Protein AF-A0A937ZXX3-F1 (afdb_monomer)

Mean predicted aligned error: 6.39 Å

Solvent-accessible surface area (backbone atoms only — not comparable to full-atom values): 14720 Å² total; per-residue (Å²): 108,73,68,56,52,50,49,53,51,50,34,52,50,49,31,52,51,33,47,72,74,65,43,59,65,28,59,23,31,29,52,28,8,47,51,32,28,61,74,75,42,60,64,73,61,42,53,51,46,57,63,50,46,50,49,55,70,67,72,40,76,82,57,56,31,44,50,28,30,31,35,18,19,32,24,32,46,36,44,44,50,47,58,33,32,28,53,24,21,32,57,70,30,51,84,46,60,38,9,62,51,36,6,41,29,45,16,22,46,61,42,6,33,46,27,13,31,30,67,59,36,25,58,54,45,40,70,62,44,44,59,54,38,51,75,62,56,34,34,68,68,55,49,52,48,34,35,56,57,20,8,53,34,3,44,41,21,42,53,24,46,57,49,48,52,50,18,67,76,65,75,43,63,51,68,59,49,43,63,63,24,42,60,57,29,54,50,51,52,51,51,50,39,51,48,44,35,53,50,26,69,77,39,56,84,46,30,57,79,83,80,82,71,79,78,72,47,72,68,55,38,52,50,29,51,57,65,29,44,67,58,53,49,46,34,48,53,29,53,46,30,42,74,71,66,75,34,54,66,49,55,24,20,48,52,35,25,51,52,20,47,49,49,14,71,74,36,86,92,22,58,76,34,50,64,55,21,53,51,50,24,52,51,52,41,52,54,50,51,43,30,53,43,8,48,49,38,29,52,60,28,77,106

Sequence (303 aa):
MIAELGLGLAVIGLLLFLLILRIPIAFALAGAGLFALATARPWPAVEFLLSTFAYGASANFAYVVLPLFLFMGHMAFAAGLSESAFAAGQKWFGRFPGGLAAATVFGCAAFATICGSSVATASTMSRVAMPEMRKQGYMPRLAAGCVAAGGTLGVLIPPSGVLVIYSIMTDVSLVKLFVAAFVPGIMTAIIYIIGIYIWVKMKPELAPQLKGAAVPTMREKMQALGQTWELLLLFAAVMGTIYLGVATPTEAAALGAFFAMLSVLRRPGRKENIGVGLRETGTATCSIFALVIGAGLFSLGLT

Structure (mmCIF, N/CA/C/O backbone):
data_AF-A0A937ZXX3-F1
#
_entry.id   AF-A0A937ZXX3-F1
#
loop_
_atom_site.group_PDB
_atom_site.id
_atom_site.type_symbol
_atom_site.label_atom_id
_atom_site.label_alt_id
_atom_site.label_comp_id
_atom_site.label_asym_id
_atom_site.label_entity_id
_atom_site.label_seq_id
_atom_site.pdbx_PDB_ins_code
_atom_site.Cartn_x
_atom_site.Cartn_y
_atom_site.Cartn_z
_atom_site.occupancy
_atom_site.B_iso_or_equiv
_atom_site.auth_seq_id
_atom_site.auth_comp_id
_atom_site.auth_asym_id
_atom_site.auth_atom_id
_atom_site.pdbx_PDB_model_num
ATOM 1 N N . MET A 1 1 ? 22.413 19.890 -27.421 1.00 57.03 1 MET A N 1
ATOM 2 C CA . MET A 1 1 ? 21.932 20.628 -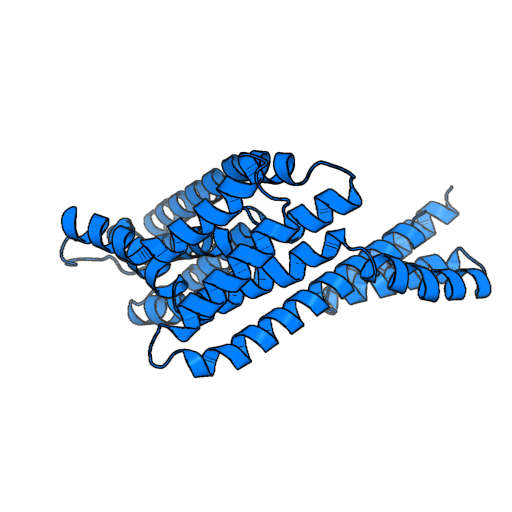26.229 1.00 57.03 1 MET A CA 1
ATOM 3 C C . MET A 1 1 ? 20.535 21.232 -26.418 1.00 57.03 1 MET A C 1
ATOM 5 O O . MET A 1 1 ? 19.630 20.761 -25.753 1.00 57.03 1 MET A O 1
ATOM 9 N N . ILE A 1 2 ? 20.296 22.195 -27.327 1.00 62.41 2 ILE A N 1
ATOM 10 C CA . ILE A 1 2 ? 18.942 22.786 -27.514 1.00 62.41 2 ILE A CA 1
ATOM 11 C C . ILE A 1 2 ? 17.931 21.766 -28.079 1.00 62.41 2 ILE A C 1
ATOM 13 O O . ILE A 1 2 ? 16.802 21.696 -27.605 1.00 62.41 2 ILE A O 1
ATOM 17 N N . ALA A 1 3 ? 18.346 20.935 -29.042 1.00 64.88 3 ALA A N 1
ATOM 18 C CA . ALA A 1 3 ? 17.492 19.889 -29.618 1.00 64.88 3 ALA A CA 1
ATOM 19 C C . ALA A 1 3 ? 17.098 18.803 -28.595 1.00 64.88 3 ALA A C 1
ATOM 21 O O . ALA A 1 3 ? 15.949 18.377 -28.559 1.00 64.88 3 ALA A O 1
ATOM 22 N N . GLU A 1 4 ? 18.024 18.413 -27.717 1.00 72.31 4 GLU A N 1
ATOM 23 C CA . GLU A 1 4 ? 17.760 17.423 -26.662 1.00 72.31 4 GLU A CA 1
ATOM 24 C C . GLU A 1 4 ? 16.857 17.975 -25.558 1.00 72.31 4 GLU A C 1
ATOM 26 O O . GLU A 1 4 ? 15.968 17.278 -25.076 1.00 72.31 4 GLU A O 1
ATOM 31 N N . LEU A 1 5 ? 17.010 19.260 -25.219 1.00 79.50 5 LEU A N 1
ATOM 32 C CA . LEU A 1 5 ? 16.098 19.938 -24.301 1.00 79.50 5 LEU A CA 1
ATOM 33 C C . LEU A 1 5 ? 14.676 20.014 -24.883 1.00 79.50 5 LEU A C 1
ATOM 35 O O . LEU A 1 5 ? 13.702 19.801 -24.164 1.00 79.50 5 LEU A O 1
ATOM 39 N N . GLY A 1 6 ? 14.555 20.272 -26.191 1.00 84.12 6 GLY A N 1
ATOM 40 C CA . GLY A 1 6 ? 13.275 20.271 -26.900 1.00 84.12 6 GLY A CA 1
ATOM 41 C C . GLY A 1 6 ? 12.590 18.904 -26.882 1.00 84.12 6 GLY A C 1
ATOM 42 O O . GLY A 1 6 ? 11.392 18.826 -26.612 1.00 84.12 6 GLY A O 1
ATOM 43 N N . LEU A 1 7 ? 13.353 17.827 -27.092 1.00 84.88 7 LEU A N 1
ATOM 44 C CA . LEU A 1 7 ? 12.843 16.458 -27.009 1.00 84.88 7 LEU A CA 1
ATOM 45 C C . LEU A 1 7 ? 12.361 16.123 -25.590 1.00 84.88 7 LEU A C 1
ATOM 47 O O . LEU A 1 7 ? 11.240 15.649 -25.419 1.00 84.88 7 LEU A O 1
ATOM 51 N N . GLY A 1 8 ? 13.162 16.433 -24.567 1.00 86.19 8 GLY A N 1
ATOM 52 C CA . GLY A 1 8 ? 12.792 16.197 -23.169 1.00 86.19 8 GLY A CA 1
ATOM 53 C C . GLY A 1 8 ? 11.514 16.939 -22.767 1.00 86.19 8 GLY A C 1
ATOM 54 O O . GLY A 1 8 ? 10.611 16.349 -22.171 1.00 86.19 8 GLY A O 1
ATOM 55 N N . LEU A 1 9 ? 11.384 18.211 -23.158 1.00 89.56 9 LEU A N 1
ATOM 56 C CA . LEU A 1 9 ? 10.165 18.993 -22.930 1.00 89.56 9 LEU A CA 1
ATOM 57 C C . LEU A 1 9 ? 8.957 18.421 -23.682 1.00 89.56 9 LEU A C 1
ATOM 59 O O . LEU A 1 9 ? 7.861 18.390 -23.122 1.00 89.56 9 LEU A O 1
ATOM 63 N N . ALA A 1 10 ? 9.141 17.931 -24.910 1.00 91.06 10 ALA A N 1
ATOM 64 C CA . ALA A 1 10 ? 8.075 17.293 -25.679 1.00 91.06 10 ALA A CA 1
ATOM 65 C C . ALA A 1 10 ? 7.598 15.986 -25.025 1.00 91.06 10 ALA A C 1
ATOM 67 O O . ALA A 1 10 ? 6.395 15.755 -24.924 1.00 91.06 10 ALA A O 1
ATOM 68 N N . VAL A 1 11 ? 8.521 15.163 -24.520 1.00 91.75 11 VAL A N 1
ATOM 69 C CA . VAL A 1 11 ? 8.217 13.902 -23.822 1.00 91.75 11 VAL A CA 1
ATOM 70 C C . VAL A 1 11 ? 7.472 14.162 -22.510 1.00 91.75 11 VAL A C 1
ATOM 72 O O . VAL A 1 11 ? 6.459 13.516 -22.236 1.00 91.75 11 VAL A O 1
ATOM 75 N N . ILE A 1 12 ? 7.915 15.147 -21.721 1.00 91.81 12 ILE A N 1
ATOM 76 C CA . ILE A 1 12 ? 7.222 15.566 -20.492 1.00 91.81 12 ILE A CA 1
ATOM 77 C C . ILE A 1 12 ? 5.842 16.148 -20.824 1.00 91.81 12 ILE A C 1
ATOM 79 O O . ILE A 1 12 ? 4.857 15.812 -20.168 1.00 91.81 12 ILE A O 1
ATOM 83 N N . GLY A 1 13 ? 5.746 16.989 -21.857 1.00 93.94 13 GLY A N 1
ATOM 84 C CA . GLY A 1 13 ? 4.484 17.562 -22.321 1.00 93.94 13 GLY A CA 1
ATOM 85 C C . GLY A 1 13 ? 3.486 16.489 -22.757 1.00 93.94 13 GLY A C 1
ATOM 86 O O . GLY A 1 13 ? 2.325 16.532 -22.353 1.00 93.94 13 GLY A O 1
ATOM 87 N N . LEU A 1 14 ? 3.950 15.484 -23.504 1.00 94.19 14 LEU A N 1
ATOM 88 C CA . LEU A 1 14 ? 3.149 14.331 -23.907 1.00 94.19 14 LEU A CA 1
ATOM 89 C C . LEU A 1 14 ? 2.684 13.521 -22.692 1.00 94.19 14 LEU A C 1
ATOM 91 O O . LEU A 1 14 ? 1.502 13.201 -22.597 1.00 94.19 14 LEU A O 1
ATOM 95 N N . LEU A 1 15 ? 3.574 13.235 -21.738 1.00 94.19 15 LEU A N 1
ATOM 96 C CA . LEU A 1 15 ? 3.209 12.545 -20.500 1.00 94.19 15 LEU A CA 1
ATOM 97 C C . LEU A 1 15 ? 2.092 13.294 -19.757 1.00 94.19 15 LEU A C 1
ATOM 99 O O . LEU A 1 15 ? 1.069 12.698 -19.423 1.00 94.19 15 LEU A O 1
ATOM 103 N N . LEU A 1 16 ? 2.258 14.602 -19.530 1.00 94.94 16 LEU A N 1
ATOM 104 C CA . LEU A 1 16 ? 1.254 15.428 -18.853 1.00 94.94 16 LEU A CA 1
ATOM 105 C C . LEU A 1 16 ? -0.069 15.461 -19.624 1.00 94.94 16 LEU A C 1
ATOM 107 O O . LEU A 1 16 ? -1.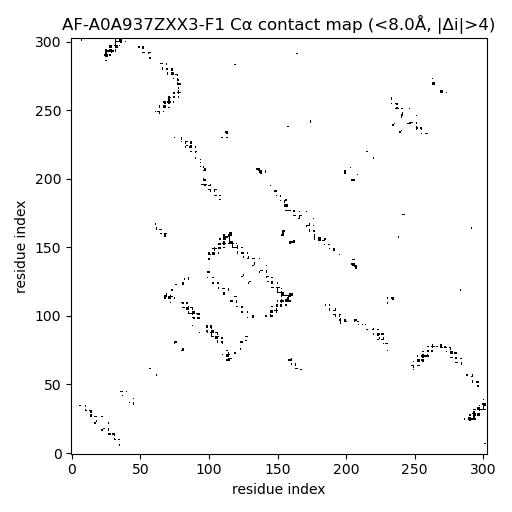133 15.349 -19.016 1.00 94.94 16 LEU A O 1
ATOM 111 N N . PHE A 1 17 ? -0.016 15.551 -20.952 1.00 96.00 17 PHE A N 1
ATOM 112 C CA . PHE A 1 17 ? -1.198 15.503 -21.807 1.00 96.00 17 PHE A CA 1
ATOM 113 C C . PHE A 1 17 ? -1.958 14.173 -21.673 1.00 96.00 17 PHE A C 1
ATOM 115 O O . PHE A 1 17 ? -3.172 14.176 -21.461 1.00 96.00 17 PHE A O 1
ATOM 122 N N . LEU A 1 18 ? -1.258 13.034 -21.704 1.00 95.44 18 LEU A N 1
ATOM 123 C CA . LEU A 1 18 ? -1.865 11.711 -21.512 1.00 95.44 18 LEU A CA 1
ATOM 124 C C . LEU A 1 18 ? -2.492 11.566 -20.112 1.00 95.44 18 LEU A C 1
ATOM 126 O O . LEU A 1 18 ? -3.569 10.983 -19.971 1.00 95.44 18 LEU A O 1
ATOM 130 N N . LEU A 1 19 ? -1.868 12.142 -19.078 1.00 94.12 19 LEU A N 1
ATOM 131 C CA . LEU A 1 19 ? -2.424 12.164 -17.721 1.00 94.12 19 LEU A CA 1
ATOM 132 C C . LEU A 1 19 ? -3.679 13.045 -17.613 1.00 94.12 19 LEU A C 1
ATOM 134 O O . LEU A 1 19 ? -4.628 12.664 -16.926 1.00 94.12 19 LEU A O 1
ATOM 138 N N . ILE A 1 20 ? -3.731 14.181 -18.321 1.00 95.25 20 ILE A N 1
ATOM 139 C CA . ILE A 1 20 ? -4.935 15.030 -18.412 1.00 95.25 20 ILE A CA 1
ATOM 140 C C . ILE A 1 20 ? -6.089 14.261 -19.068 1.00 95.25 20 ILE A C 1
ATOM 142 O O . ILE A 1 20 ? -7.227 14.345 -18.602 1.00 95.25 20 ILE A O 1
ATOM 146 N N . LEU A 1 21 ? -5.793 13.438 -20.080 1.00 95.81 21 LEU A N 1
ATOM 147 C CA . LEU A 1 21 ? -6.752 12.515 -20.701 1.00 95.81 21 LEU A CA 1
ATOM 148 C C . LEU A 1 21 ? -7.164 11.341 -19.793 1.00 95.81 21 LEU A C 1
ATOM 150 O O . LEU A 1 21 ? -7.954 10.495 -20.209 1.00 95.81 21 LEU A O 1
ATOM 154 N N . ARG A 1 22 ? -6.672 11.291 -18.546 1.00 92.44 22 ARG A N 1
ATOM 155 C CA . ARG A 1 22 ? -6.935 10.234 -17.555 1.00 92.44 22 ARG A CA 1
ATOM 156 C C . ARG A 1 22 ? -6.506 8.842 -18.018 1.00 92.44 22 ARG A C 1
ATOM 158 O O . ARG A 1 22 ? -7.059 7.840 -17.561 1.00 92.44 22 ARG A O 1
ATOM 165 N N . ILE A 1 23 ? -5.506 8.768 -18.893 1.00 93.50 23 ILE A N 1
ATOM 166 C CA . ILE A 1 23 ? -4.886 7.494 -19.251 1.00 93.50 23 ILE A CA 1
ATOM 167 C C . ILE A 1 23 ? -4.148 6.963 -18.010 1.00 93.50 23 ILE A C 1
ATOM 169 O O . ILE A 1 23 ? -3.467 7.740 -17.332 1.00 93.50 23 ILE A O 1
ATOM 173 N N . PRO A 1 24 ? -4.267 5.662 -17.672 1.00 90.06 24 PRO A N 1
ATOM 174 C CA . PRO A 1 24 ? -3.567 5.104 -16.523 1.00 90.06 24 PRO A CA 1
ATOM 175 C C . PRO A 1 24 ? -2.056 5.339 -16.614 1.00 90.06 24 PRO A C 1
ATOM 177 O O . PRO A 1 24 ? -1.454 5.163 -17.674 1.00 90.06 24 PRO A O 1
ATOM 180 N N . ILE A 1 25 ? -1.445 5.693 -15.481 1.00 90.25 25 ILE A N 1
ATOM 181 C CA . ILE A 1 25 ? -0.055 6.174 -15.390 1.00 90.25 25 ILE A CA 1
ATOM 182 C C . ILE A 1 25 ? 0.935 5.220 -16.074 1.00 90.25 25 ILE A C 1
ATOM 184 O O . ILE A 1 25 ? 1.824 5.674 -16.786 1.00 90.25 25 ILE A O 1
ATOM 188 N N . ALA A 1 26 ? 0.748 3.907 -15.917 1.00 90.25 26 ALA A N 1
ATOM 189 C CA . ALA A 1 26 ? 1.572 2.889 -16.567 1.00 90.25 26 ALA A CA 1
ATOM 190 C C . ALA A 1 26 ? 1.631 3.055 -18.099 1.00 90.25 26 ALA A C 1
ATOM 192 O O . ALA A 1 26 ? 2.713 3.065 -18.681 1.00 90.25 26 ALA A O 1
ATOM 193 N N . PHE A 1 27 ? 0.477 3.242 -18.746 1.00 92.81 27 PHE A N 1
ATOM 194 C CA . PHE A 1 27 ? 0.390 3.416 -20.198 1.00 92.81 27 PHE A CA 1
ATOM 195 C C . PHE A 1 27 ? 0.832 4.809 -20.640 1.00 92.81 27 PHE A C 1
ATOM 197 O O . PHE A 1 27 ? 1.410 4.947 -21.713 1.00 92.81 27 PHE A O 1
ATOM 204 N N . ALA A 1 28 ? 0.604 5.832 -19.812 1.00 94.75 28 ALA A N 1
ATOM 205 C CA . ALA A 1 28 ? 1.096 7.179 -20.082 1.00 94.75 28 ALA A CA 1
ATOM 206 C C . ALA A 1 28 ? 2.636 7.217 -20.105 1.00 94.75 28 ALA A C 1
ATOM 208 O O . ALA A 1 28 ? 3.223 7.761 -21.039 1.00 94.75 28 ALA A O 1
ATOM 209 N N . LEU A 1 29 ? 3.286 6.571 -19.128 1.00 93.06 29 LEU A N 1
ATOM 210 C CA . LEU A 1 29 ? 4.743 6.419 -19.075 1.00 93.06 29 LEU A CA 1
ATOM 211 C C . LEU A 1 29 ? 5.267 5.583 -20.245 1.00 93.06 29 LEU A C 1
ATOM 213 O O . LEU A 1 29 ? 6.193 6.014 -20.926 1.00 93.06 29 LEU A O 1
ATOM 217 N N . ALA A 1 30 ? 4.645 4.432 -20.523 1.00 92.12 30 ALA A N 1
ATOM 218 C CA . ALA A 1 30 ? 5.042 3.574 -21.639 1.00 92.12 30 ALA A CA 1
ATOM 219 C C . ALA A 1 30 ? 4.922 4.295 -22.991 1.00 92.12 30 ALA A C 1
ATOM 221 O O . ALA A 1 30 ? 5.833 4.217 -23.808 1.00 92.12 30 ALA A O 1
ATOM 222 N N . GLY A 1 31 ? 3.826 5.024 -23.220 1.00 93.06 31 GLY A N 1
ATOM 223 C CA . GLY A 1 31 ? 3.594 5.771 -24.456 1.00 93.06 31 GLY A CA 1
ATOM 224 C C . GLY A 1 31 ? 4.570 6.933 -24.636 1.00 93.06 31 GLY A C 1
ATOM 225 O O . GLY A 1 31 ? 5.155 7.079 -25.707 1.00 93.06 31 GLY A O 1
ATOM 226 N N . ALA A 1 32 ? 4.800 7.724 -23.584 1.00 93.81 32 ALA A N 1
ATOM 227 C CA . ALA A 1 32 ? 5.777 8.812 -23.623 1.00 93.81 32 ALA A CA 1
ATOM 228 C C . ALA A 1 32 ? 7.217 8.290 -23.791 1.00 93.81 32 ALA A C 1
ATOM 230 O O . ALA A 1 32 ? 7.985 8.846 -24.574 1.00 93.81 32 ALA A O 1
ATOM 231 N N . GLY A 1 33 ? 7.564 7.190 -23.116 1.00 91.69 33 GLY A N 1
ATOM 232 C CA . GLY A 1 33 ? 8.856 6.518 -23.262 1.00 91.69 33 GLY A CA 1
ATOM 233 C C . GLY A 1 33 ? 9.067 5.934 -24.655 1.00 91.69 33 GLY A C 1
ATOM 234 O O . GLY A 1 33 ? 10.125 6.120 -25.246 1.00 91.69 33 GLY A O 1
ATOM 235 N N . LEU A 1 34 ? 8.042 5.297 -25.228 1.00 91.81 34 LEU A N 1
ATOM 236 C CA . LEU A 1 34 ? 8.084 4.789 -26.599 1.00 91.81 34 LEU A CA 1
ATOM 237 C C . LEU A 1 34 ? 8.269 5.920 -27.614 1.00 91.81 34 LEU A C 1
ATOM 239 O O . LEU A 1 34 ? 9.060 5.779 -28.541 1.00 91.81 34 LEU A O 1
ATOM 243 N N . PHE A 1 35 ? 7.576 7.044 -27.430 1.00 92.25 35 PHE A N 1
ATOM 244 C CA . PHE A 1 35 ? 7.752 8.227 -28.269 1.00 92.25 35 PHE A CA 1
ATOM 245 C C . PHE A 1 35 ? 9.192 8.761 -28.204 1.00 92.25 35 PHE A C 1
ATOM 247 O O . PHE A 1 35 ? 9.794 9.043 -29.241 1.00 92.25 35 PHE A O 1
ATOM 254 N N . ALA A 1 36 ? 9.774 8.835 -27.005 1.00 91.12 36 ALA A N 1
ATOM 255 C CA . ALA A 1 36 ? 11.167 9.233 -26.819 1.00 91.12 36 ALA A CA 1
ATOM 256 C C . ALA A 1 36 ? 12.144 8.254 -27.501 1.00 91.12 36 ALA A C 1
ATOM 258 O O . ALA A 1 36 ? 13.010 8.664 -28.268 1.00 91.12 36 ALA A O 1
ATOM 259 N N . LEU A 1 37 ? 11.957 6.945 -27.308 1.00 89.88 37 LEU A N 1
ATOM 260 C CA . LEU A 1 37 ? 12.793 5.910 -27.923 1.00 89.88 37 LEU A CA 1
ATOM 261 C C . LEU A 1 37 ? 12.707 5.918 -29.454 1.00 89.88 37 LEU A C 1
ATOM 263 O O . LEU A 1 37 ? 13.736 5.837 -30.119 1.00 89.88 37 LEU A O 1
ATOM 267 N N . ALA A 1 38 ? 11.502 6.047 -30.010 1.00 90.31 38 ALA A N 1
ATOM 268 C CA . ALA A 1 38 ? 11.265 6.060 -31.454 1.00 90.31 38 ALA A CA 1
ATOM 269 C C . ALA A 1 38 ? 11.842 7.297 -32.156 1.00 90.31 38 ALA A C 1
ATOM 271 O O . ALA A 1 38 ? 12.136 7.244 -33.347 1.00 90.31 38 ALA A O 1
ATOM 272 N N . THR A 1 39 ? 11.996 8.407 -31.432 1.00 89.31 39 THR A N 1
ATOM 273 C CA . THR A 1 39 ? 12.582 9.645 -31.966 1.00 89.31 39 THR A CA 1
ATOM 274 C C . THR A 1 39 ? 14.093 9.715 -31.759 1.00 89.31 39 THR A C 1
ATOM 276 O O . THR A 1 39 ? 14.787 10.307 -32.583 1.00 89.31 39 THR A O 1
ATOM 279 N N . ALA A 1 40 ? 14.613 9.091 -30.700 1.00 86.38 40 ALA A N 1
ATOM 280 C CA . ALA A 1 40 ? 16.035 9.103 -30.372 1.00 86.38 40 ALA A CA 1
ATOM 281 C C . ALA A 1 40 ? 16.837 7.952 -31.006 1.00 86.38 40 ALA A C 1
ATOM 283 O O . ALA A 1 40 ? 18.049 8.082 -31.183 1.00 86.38 40 ALA A O 1
ATOM 284 N N . ARG A 1 41 ? 16.207 6.811 -31.324 1.00 86.44 41 ARG A N 1
ATOM 285 C CA . ARG A 1 41 ? 16.907 5.593 -31.769 1.00 86.44 41 ARG A CA 1
ATOM 286 C C . ARG A 1 41 ? 16.290 4.994 -33.042 1.00 86.44 41 ARG A C 1
ATOM 288 O O . ARG A 1 41 ? 15.085 5.109 -33.254 1.00 86.44 41 ARG A O 1
ATOM 295 N N . PRO A 1 42 ? 17.085 4.302 -33.885 1.00 89.56 42 PRO A N 1
ATOM 296 C CA . PRO A 1 42 ? 16.563 3.566 -35.035 1.00 89.56 42 PRO A CA 1
ATOM 297 C C . PRO A 1 42 ? 15.572 2.476 -34.614 1.00 89.56 42 PRO A C 1
ATOM 299 O O . PRO A 1 42 ? 15.767 1.821 -33.588 1.00 89.56 42 PRO A O 1
ATOM 302 N N . TRP A 1 43 ? 14.566 2.212 -35.452 1.00 89.38 43 TRP A N 1
ATOM 303 C CA . TRP A 1 43 ? 13.495 1.257 -35.143 1.00 89.38 43 TRP A CA 1
ATOM 304 C C . TRP A 1 43 ? 13.970 -0.141 -34.694 1.00 89.38 43 TRP A C 1
ATOM 306 O O . TRP A 1 43 ? 13.455 -0.619 -33.685 1.00 89.38 43 TRP A O 1
ATOM 316 N N . PRO A 1 44 ? 14.994 -0.770 -35.312 1.00 90.88 44 PRO A N 1
ATOM 317 C CA . PRO A 1 44 ? 15.481 -2.076 -34.851 1.00 90.88 44 PRO A CA 1
ATOM 318 C C . PRO A 1 44 ? 15.991 -2.073 -33.401 1.00 90.88 44 PRO A C 1
ATOM 320 O O . PRO A 1 44 ? 15.834 -3.055 -32.680 1.00 90.88 44 PRO A O 1
ATOM 323 N N . ALA A 1 45 ? 16.577 -0.960 -32.943 1.00 86.81 45 ALA A N 1
ATOM 324 C CA . ALA A 1 45 ? 17.025 -0.822 -31.559 1.00 86.81 45 ALA A CA 1
ATOM 325 C C . ALA A 1 45 ? 15.839 -0.658 -30.596 1.00 86.81 45 ALA A C 1
ATOM 327 O O . ALA A 1 45 ? 15.868 -1.189 -29.487 1.00 86.81 45 ALA A O 1
ATOM 328 N N . VAL A 1 46 ? 14.790 0.053 -31.019 1.00 88.31 46 VAL A N 1
ATOM 329 C CA . VAL A 1 46 ? 13.556 0.226 -30.238 1.00 88.31 46 VAL A CA 1
ATOM 330 C C . VAL A 1 46 ? 12.830 -1.105 -30.080 1.00 88.31 46 VAL A C 1
ATOM 332 O O . VAL A 1 46 ? 12.474 -1.469 -28.963 1.00 88.31 46 VAL A O 1
ATOM 335 N N . GLU A 1 47 ? 12.667 -1.858 -31.168 1.00 88.19 47 GLU A N 1
ATOM 336 C CA . GLU A 1 47 ? 12.047 -3.186 -31.156 1.00 88.19 47 GLU A CA 1
ATOM 337 C C . GLU A 1 47 ? 12.775 -4.137 -30.197 1.00 88.19 47 GLU A C 1
ATOM 339 O O . GLU A 1 47 ? 12.144 -4.738 -29.326 1.00 88.19 47 GLU A O 1
ATOM 344 N N . PHE A 1 48 ? 14.109 -4.188 -30.279 1.00 87.56 48 PHE A N 1
ATOM 345 C CA . PHE A 1 48 ? 14.933 -4.995 -29.381 1.00 87.56 48 PHE A CA 1
ATOM 346 C C . PHE A 1 48 ? 14.785 -4.589 -27.905 1.00 87.56 48 PHE A C 1
ATOM 348 O O . PHE A 1 48 ? 14.711 -5.447 -27.020 1.00 87.56 48 PHE A O 1
ATOM 355 N N . LEU A 1 49 ? 14.739 -3.286 -27.609 1.00 86.00 49 LEU A N 1
ATOM 356 C CA . LEU A 1 49 ? 14.547 -2.799 -26.241 1.00 86.00 49 LEU A CA 1
ATOM 357 C C . LEU A 1 49 ? 13.160 -3.162 -25.709 1.00 86.00 49 LEU A C 1
ATOM 359 O O . LEU A 1 49 ? 13.055 -3.627 -24.577 1.00 86.00 49 LEU A O 1
ATOM 363 N N . LEU A 1 50 ? 12.109 -3.009 -26.518 1.00 84.81 50 LEU A N 1
ATOM 364 C CA . LEU A 1 50 ? 10.745 -3.370 -26.129 1.00 84.81 50 LEU A CA 1
ATOM 365 C C . LEU A 1 50 ? 10.614 -4.867 -25.831 1.00 84.81 50 LEU A C 1
ATOM 367 O O . LEU A 1 50 ? 10.016 -5.230 -24.816 1.00 84.81 50 LEU A O 1
ATOM 371 N N . SER A 1 51 ? 11.197 -5.731 -26.668 1.00 81.06 51 SER A N 1
ATOM 372 C CA . SER A 1 51 ? 11.127 -7.185 -26.483 1.00 81.06 51 SER A CA 1
ATOM 373 C C . SER A 1 51 ? 11.927 -7.657 -25.268 1.00 81.06 51 SER A C 1
ATOM 375 O O . SER A 1 51 ? 11.481 -8.525 -24.519 1.00 81.06 51 SER A O 1
ATOM 377 N N . THR A 1 52 ? 13.107 -7.077 -25.050 1.00 83.06 52 THR A N 1
ATOM 378 C CA . THR A 1 52 ? 14.058 -7.575 -24.048 1.00 83.06 52 THR A CA 1
ATOM 379 C C . THR A 1 52 ? 13.803 -6.972 -22.670 1.00 83.06 52 T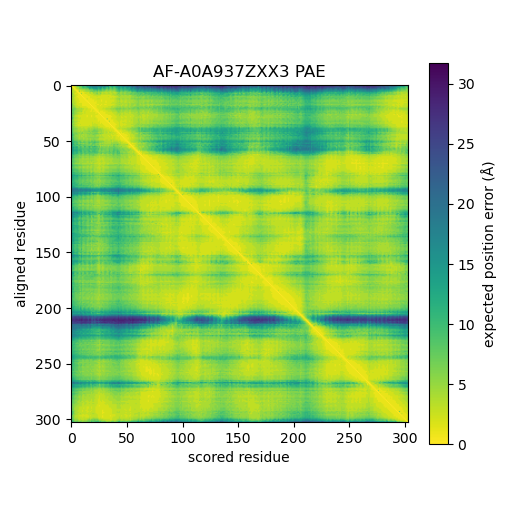HR A C 1
ATOM 381 O O . THR A 1 52 ? 13.854 -7.681 -21.664 1.00 83.06 52 THR A O 1
ATOM 384 N N . PHE A 1 53 ? 13.480 -5.676 -22.601 1.00 82.31 53 PHE A N 1
ATOM 385 C CA . PHE A 1 53 ? 13.277 -4.982 -21.332 1.00 82.31 53 PHE A CA 1
ATOM 386 C C . PHE A 1 53 ? 12.003 -5.441 -20.626 1.00 82.31 53 PHE A C 1
ATOM 388 O O . PHE A 1 53 ? 12.037 -5.708 -19.429 1.00 82.31 53 PHE A O 1
ATOM 395 N N . ALA A 1 54 ? 10.888 -5.579 -21.352 1.00 77.88 54 ALA A N 1
ATOM 396 C CA . ALA A 1 54 ? 9.632 -6.032 -20.756 1.00 77.88 54 ALA A CA 1
ATOM 397 C C . ALA A 1 54 ? 9.783 -7.429 -20.133 1.00 77.88 54 ALA A C 1
ATOM 399 O O . ALA A 1 54 ? 9.367 -7.654 -18.993 1.00 77.88 54 ALA A O 1
ATOM 400 N N . TYR A 1 55 ? 10.454 -8.342 -20.844 1.00 80.25 55 TYR A N 1
ATOM 401 C CA . TYR A 1 55 ? 10.756 -9.669 -20.323 1.00 80.25 55 TYR A CA 1
ATOM 402 C C . TYR A 1 55 ? 11.690 -9.594 -19.108 1.00 80.25 55 TYR A C 1
ATOM 404 O O . TYR A 1 55 ? 11.327 -10.088 -18.044 1.00 80.25 55 TYR A O 1
ATOM 412 N N . GLY A 1 56 ? 12.831 -8.905 -19.215 1.00 78.00 56 GLY A N 1
ATOM 413 C CA . GLY A 1 56 ? 13.805 -8.787 -18.122 1.00 78.00 56 GLY A CA 1
ATOM 414 C C . GLY A 1 56 ? 13.249 -8.119 -16.859 1.00 78.00 56 GLY A C 1
ATOM 415 O O . GLY A 1 56 ? 13.542 -8.557 -15.749 1.00 78.00 56 GLY A O 1
ATOM 416 N N . ALA A 1 57 ? 12.392 -7.107 -17.014 1.00 73.44 57 ALA A N 1
ATOM 417 C CA . ALA A 1 57 ? 11.723 -6.440 -15.901 1.00 73.44 57 ALA A CA 1
ATOM 418 C C . ALA A 1 57 ? 10.706 -7.356 -15.202 1.00 73.44 57 ALA A C 1
ATOM 420 O O . ALA A 1 57 ? 10.536 -7.273 -13.989 1.00 73.44 57 ALA A O 1
ATOM 421 N N . SER A 1 58 ? 10.037 -8.242 -15.945 1.00 73.62 58 SER A N 1
ATOM 422 C CA . SER A 1 58 ? 9.066 -9.186 -15.376 1.00 73.62 58 SER A CA 1
ATOM 423 C C . SER A 1 58 ? 9.709 -10.451 -14.790 1.00 73.62 58 SER A C 1
ATOM 425 O O . SER A 1 58 ? 9.230 -10.975 -13.787 1.00 73.62 58 SER A O 1
ATOM 427 N N . ALA A 1 59 ? 10.820 -10.916 -15.366 1.00 77.75 59 ALA A N 1
ATOM 428 C CA . ALA A 1 59 ? 11.479 -12.178 -15.034 1.00 77.75 59 ALA A CA 1
ATOM 429 C C . ALA A 1 59 ? 12.525 -12.059 -13.907 1.00 77.75 59 ALA A C 1
ATOM 431 O O . ALA A 1 59 ? 13.471 -12.844 -13.848 1.00 77.75 59 ALA A O 1
ATOM 432 N N . ASN A 1 60 ? 12.377 -11.086 -13.003 1.00 79.81 60 ASN A N 1
ATOM 433 C CA . ASN A 1 60 ? 13.276 -10.914 -11.863 1.00 79.81 60 ASN A CA 1
ATOM 434 C C . ASN A 1 60 ? 12.644 -11.479 -10.580 1.00 79.81 60 ASN A C 1
ATOM 436 O O . ASN A 1 60 ? 11.575 -11.046 -10.146 1.00 79.81 60 ASN A O 1
ATOM 440 N N . PHE A 1 61 ? 13.341 -12.428 -9.946 1.00 79.75 61 PHE A N 1
ATOM 441 C CA . PHE A 1 61 ? 12.897 -13.085 -8.715 1.00 79.75 61 PHE A CA 1
ATOM 442 C C . PHE A 1 61 ? 12.649 -12.102 -7.560 1.00 79.75 61 PHE A C 1
ATOM 444 O O . PHE A 1 61 ? 11.774 -12.338 -6.728 1.00 79.75 61 PHE A O 1
ATOM 451 N N . ALA A 1 62 ? 13.346 -10.961 -7.532 1.00 77.75 62 ALA A N 1
ATOM 452 C CA . ALA A 1 62 ? 13.128 -9.919 -6.533 1.00 77.75 62 ALA A CA 1
ATOM 453 C C . ALA A 1 62 ? 11.688 -9.373 -6.552 1.00 77.75 62 ALA A C 1
ATOM 455 O O . ALA A 1 62 ? 11.176 -8.967 -5.511 1.00 77.75 62 ALA A O 1
ATOM 456 N N . TYR A 1 63 ? 10.995 -9.422 -7.697 1.00 84.06 63 TYR A N 1
ATOM 457 C CA . TYR A 1 63 ? 9.604 -8.981 -7.796 1.00 84.06 63 TYR A CA 1
ATOM 458 C C . TYR A 1 63 ? 8.588 -9.997 -7.272 1.00 84.06 63 TYR A C 1
ATOM 460 O O . TYR A 1 63 ? 7.442 -9.611 -7.061 1.00 84.06 63 TYR A O 1
ATOM 468 N N . VAL A 1 64 ? 8.968 -11.253 -6.994 1.00 88.88 64 VAL A N 1
ATOM 469 C CA . VAL A 1 64 ? 8.055 -12.286 -6.452 1.00 88.88 64 VAL A CA 1
ATOM 470 C C . VAL A 1 64 ? 7.479 -11.884 -5.091 1.00 88.88 64 VAL A C 1
ATOM 472 O O . VAL A 1 64 ? 6.357 -12.255 -4.749 1.00 88.88 64 VAL A O 1
ATOM 475 N N . VAL A 1 65 ? 8.194 -11.055 -4.331 1.00 88.56 65 VAL A N 1
ATOM 476 C CA . VAL A 1 65 ? 7.706 -10.537 -3.049 1.00 88.56 65 VAL A CA 1
ATOM 477 C C . VAL A 1 65 ? 6.445 -9.663 -3.202 1.00 88.56 65 VAL A C 1
ATOM 479 O O . VAL A 1 65 ? 5.589 -9.660 -2.319 1.00 88.56 65 VAL A O 1
ATOM 482 N N . LEU A 1 66 ? 6.274 -8.968 -4.338 1.00 88.88 66 LEU A N 1
ATOM 483 C CA . LEU A 1 66 ? 5.130 -8.085 -4.605 1.00 88.88 66 LEU A CA 1
ATOM 484 C C . LEU A 1 66 ? 3.785 -8.826 -4.663 1.00 88.88 66 LEU A C 1
ATOM 486 O O . LEU A 1 66 ? 2.896 -8.476 -3.883 1.00 88.88 66 LEU A O 1
ATOM 490 N N . PRO A 1 67 ? 3.580 -9.829 -5.546 1.00 90.62 67 PRO A N 1
ATOM 491 C CA . PRO A 1 67 ? 2.327 -10.569 -5.591 1.00 90.62 67 PRO A CA 1
ATOM 492 C C . PRO A 1 67 ? 2.050 -11.300 -4.280 1.00 90.62 67 PRO A C 1
ATOM 494 O O . PRO A 1 67 ? 0.890 -11.383 -3.895 1.00 90.62 67 PRO A O 1
ATOM 497 N N . LEU A 1 68 ? 3.075 -11.772 -3.561 1.00 92.25 68 LEU A N 1
ATOM 498 C CA . LEU A 1 68 ? 2.890 -12.436 -2.269 1.00 92.25 68 LEU A CA 1
ATOM 499 C C . LEU A 1 68 ? 2.373 -11.475 -1.189 1.00 92.25 68 LEU A C 1
ATOM 501 O O . LEU A 1 68 ? 1.411 -11.811 -0.499 1.00 92.25 68 LEU A O 1
ATOM 505 N N . PHE A 1 69 ? 2.931 -10.263 -1.075 1.00 89.25 69 PHE A N 1
ATOM 506 C CA . PHE A 1 69 ? 2.403 -9.253 -0.148 1.00 89.25 69 PHE A CA 1
ATOM 507 C C . PHE A 1 69 ? 1.006 -8.767 -0.542 1.00 89.25 69 PHE A C 1
ATOM 509 O O . PHE A 1 69 ? 0.134 -8.651 0.320 1.00 89.25 69 PHE A O 1
ATOM 516 N N . LEU A 1 70 ? 0.747 -8.555 -1.835 1.00 89.94 70 LEU A N 1
ATOM 517 C CA . LEU A 1 70 ? -0.595 -8.203 -2.304 1.00 89.94 70 LEU A CA 1
ATOM 518 C C . LEU A 1 70 ? -1.601 -9.321 -2.010 1.00 89.94 70 LEU A C 1
ATOM 520 O O . LEU A 1 70 ? -2.704 -9.056 -1.533 1.00 89.94 70 LEU A O 1
ATOM 524 N N . PHE A 1 71 ? -1.227 -10.576 -2.260 1.00 92.31 71 PHE A N 1
ATOM 525 C CA . PHE A 1 71 ? -2.049 -11.742 -1.951 1.00 92.31 71 PHE A CA 1
ATOM 526 C C . PHE A 1 71 ? -2.370 -11.816 -0.463 1.00 92.31 71 PHE A C 1
ATOM 528 O O . PHE A 1 71 ? -3.536 -11.915 -0.085 1.00 92.31 71 PHE A O 1
ATOM 535 N N . MET A 1 72 ? -1.351 -11.686 0.381 1.00 92.00 72 MET A N 1
ATOM 536 C CA . MET A 1 72 ? -1.492 -11.633 1.830 1.00 92.00 72 MET A CA 1
ATOM 537 C C . MET A 1 72 ? -2.482 -10.543 2.271 1.00 92.00 72 MET A C 1
ATOM 539 O O . MET A 1 72 ? -3.403 -10.828 3.035 1.00 92.00 72 MET A O 1
ATOM 543 N N . GLY A 1 73 ? -2.356 -9.324 1.740 1.00 89.50 73 GLY A N 1
ATOM 544 C CA . GLY A 1 73 ? -3.277 -8.212 1.985 1.00 89.50 73 GLY A CA 1
ATOM 545 C C . GLY A 1 73 ? -4.724 -8.497 1.603 1.00 89.50 73 GLY A C 1
ATOM 546 O O . GLY A 1 73 ? -5.645 -8.298 2.401 1.00 89.50 73 GLY A O 1
ATOM 547 N N . HIS A 1 74 ? -4.935 -8.985 0.382 1.00 90.81 74 HIS A N 1
ATOM 548 C CA . HIS A 1 74 ? -6.269 -9.279 -0.133 1.00 90.81 74 HIS A CA 1
ATOM 549 C C . HIS A 1 74 ? -6.917 -10.479 0.568 1.00 90.81 74 HIS A C 1
ATOM 551 O O . HIS A 1 74 ? -8.123 -10.451 0.811 1.00 90.81 74 HIS A O 1
ATOM 557 N N . MET A 1 75 ? -6.144 -11.492 0.967 1.00 92.25 75 MET A N 1
ATOM 558 C CA . MET A 1 75 ? -6.647 -12.598 1.787 1.00 92.25 75 MET A CA 1
ATOM 559 C C . MET A 1 75 ? -6.968 -12.142 3.214 1.00 92.25 75 MET A C 1
ATOM 561 O O . MET A 1 75 ? -8.033 -12.465 3.734 1.00 92.25 75 MET A O 1
ATOM 565 N N . ALA A 1 76 ? -6.123 -11.315 3.836 1.00 90.00 76 ALA A N 1
ATOM 566 C CA . ALA A 1 76 ? -6.424 -10.723 5.141 1.00 90.00 76 ALA A CA 1
ATOM 567 C C . ALA A 1 76 ? -7.725 -9.898 5.104 1.00 90.00 76 ALA A C 1
ATOM 569 O O . ALA A 1 76 ? -8.540 -9.961 6.030 1.00 90.00 76 ALA A O 1
ATOM 570 N N . PHE A 1 77 ? -7.969 -9.179 4.005 1.00 87.88 77 PHE A N 1
ATOM 571 C CA . PHE A 1 77 ? -9.249 -8.517 3.767 1.00 87.88 77 PHE A CA 1
ATOM 572 C C . PHE A 1 77 ? -10.402 -9.509 3.590 1.00 87.88 77 PHE A C 1
ATOM 574 O O . PHE A 1 77 ? -11.429 -9.368 4.248 1.00 87.88 77 PHE A O 1
ATOM 581 N N . ALA A 1 78 ? -10.233 -10.539 2.758 1.00 89.44 78 ALA A N 1
ATOM 582 C CA . ALA A 1 78 ? -11.252 -11.565 2.536 1.00 89.44 78 ALA A CA 1
ATOM 583 C C . ALA A 1 78 ? -11.658 -12.272 3.843 1.00 89.44 78 ALA A C 1
ATOM 585 O O . ALA A 1 78 ? -12.831 -12.603 4.026 1.00 89.44 78 ALA A O 1
ATOM 586 N N . ALA A 1 79 ? -10.715 -12.430 4.777 1.00 89.38 79 ALA A N 1
ATOM 587 C CA . ALA A 1 79 ? -10.938 -12.971 6.114 1.00 89.38 79 ALA A CA 1
ATOM 588 C C . ALA A 1 79 ? -11.678 -11.987 7.038 1.00 89.38 79 ALA A C 1
ATOM 590 O O . ALA A 1 79 ? -12.278 -12.393 8.029 1.00 89.38 79 ALA A O 1
ATOM 591 N N . GLY A 1 80 ? -11.701 -10.697 6.725 1.00 87.75 80 GLY A N 1
ATOM 592 C CA . GLY A 1 80 ? -12.404 -9.683 7.501 1.00 87.75 80 GLY A CA 1
ATOM 593 C C . GLY A 1 80 ? -11.558 -9.029 8.600 1.00 87.75 80 GLY A C 1
ATOM 594 O O . GLY A 1 80 ? -12.104 -8.534 9.586 1.00 87.75 80 GLY A O 1
ATOM 595 N N . LEU A 1 81 ? -10.223 -9.074 8.493 1.00 88.38 81 LEU A N 1
ATOM 596 C CA . LEU A 1 81 ? -9.322 -8.446 9.476 1.00 88.38 81 LEU A CA 1
ATOM 597 C C . LEU A 1 81 ? -9.431 -6.914 9.437 1.00 88.38 81 LEU A C 1
ATOM 599 O O . LEU A 1 81 ? -9.219 -6.238 10.444 1.00 88.38 81 LEU A O 1
ATOM 603 N N . SER A 1 82 ? -9.789 -6.372 8.276 1.00 84.12 82 SER A N 1
ATOM 604 C CA . SER A 1 82 ? -9.925 -4.937 8.043 1.00 84.12 82 SER A CA 1
ATOM 605 C C . SER A 1 82 ? -11.098 -4.333 8.830 1.00 84.12 82 SER A C 1
ATOM 607 O O . SER A 1 82 ? -10.981 -3.256 9.415 1.00 84.12 82 SER A O 1
ATOM 609 N N . GLU A 1 83 ? -12.205 -5.073 8.931 1.00 87.50 83 GLU A N 1
ATOM 610 C CA . GLU A 1 83 ? -13.395 -4.706 9.689 1.00 87.50 83 GLU A CA 1
ATOM 611 C C . GLU A 1 83 ? -13.093 -4.706 11.190 1.00 87.50 83 GLU A C 1
ATOM 613 O O . GLU A 1 83 ? -13.512 -3.794 11.901 1.00 87.50 83 GLU A O 1
ATOM 618 N N . SER A 1 84 ? -12.307 -5.679 11.666 1.00 87.44 84 SER A N 1
ATOM 619 C CA . SER A 1 84 ? -11.825 -5.721 13.051 1.00 87.44 84 SER A CA 1
ATOM 620 C C . SER A 1 84 ? -10.934 -4.518 13.376 1.00 87.44 84 SER A C 1
ATOM 622 O O . SER A 1 84 ? -11.108 -3.898 14.425 1.00 87.44 84 SER A O 1
ATOM 624 N N . ALA A 1 85 ? -10.024 -4.142 12.470 1.00 89.06 85 ALA A N 1
ATOM 625 C CA . ALA A 1 85 ? -9.161 -2.971 12.639 1.00 89.06 85 ALA A CA 1
ATOM 626 C C . ALA A 1 85 ? -9.960 -1.662 12.685 1.00 89.06 85 ALA A C 1
ATOM 628 O O . ALA A 1 85 ? -9.744 -0.827 13.568 1.00 89.06 85 ALA A O 1
ATOM 629 N N . PHE A 1 86 ? -10.934 -1.505 11.787 1.00 89.44 86 PHE A N 1
ATOM 630 C CA . PHE A 1 86 ? -11.831 -0.354 11.789 1.00 89.44 86 PHE A CA 1
ATOM 631 C C . PHE A 1 86 ? -12.691 -0.296 13.058 1.00 89.44 86 PHE A C 1
ATOM 633 O O . PHE A 1 86 ? -12.799 0.762 13.675 1.00 89.44 86 PHE A O 1
ATOM 640 N N . ALA A 1 87 ? -13.251 -1.425 13.502 1.00 87.75 87 ALA A N 1
ATOM 641 C CA . ALA A 1 87 ? -14.030 -1.506 14.737 1.00 87.75 87 ALA A CA 1
ATOM 642 C C . ALA A 1 87 ? -13.187 -1.174 15.982 1.00 87.75 87 ALA A C 1
ATOM 644 O O . ALA A 1 87 ? -13.661 -0.480 16.885 1.00 87.75 87 ALA A O 1
ATOM 645 N N . ALA A 1 88 ? -11.923 -1.607 16.024 1.00 89.31 88 ALA A N 1
ATOM 646 C CA . ALA A 1 88 ? -10.993 -1.218 17.078 1.00 89.31 88 ALA A CA 1
ATOM 647 C C . ALA A 1 88 ? -10.749 0.297 17.066 1.00 89.31 88 ALA A C 1
ATOM 649 O O . ALA A 1 88 ? -10.900 0.954 18.100 1.00 89.31 88 ALA A O 1
ATOM 650 N N . GLY A 1 89 ? -10.483 0.868 15.887 1.00 88.50 89 GLY A N 1
ATOM 651 C CA . GLY A 1 89 ? -10.370 2.312 15.700 1.00 88.50 89 GLY A CA 1
ATOM 652 C C . GLY A 1 89 ? -11.616 3.060 16.174 1.00 88.50 89 GLY A C 1
ATOM 653 O O . GLY A 1 89 ? -11.502 4.047 16.894 1.00 88.50 89 GLY A O 1
ATOM 654 N N . GLN A 1 90 ? -12.814 2.567 15.858 1.00 88.12 90 GLN A N 1
ATOM 655 C CA . GLN A 1 90 ? -14.066 3.183 16.300 1.00 88.12 90 GLN A CA 1
ATOM 656 C C . GLN A 1 90 ? -14.181 3.235 17.823 1.00 88.12 90 GLN A C 1
ATOM 658 O O . GLN A 1 90 ? -14.544 4.273 18.368 1.00 88.12 90 GLN A O 1
ATOM 663 N N . LYS A 1 91 ? -13.833 2.161 18.540 1.00 86.94 91 LYS A N 1
ATOM 664 C CA . LYS A 1 91 ? -13.892 2.172 20.012 1.00 86.94 91 LYS A CA 1
ATOM 665 C C . LYS A 1 91 ? -12.843 3.091 20.641 1.00 86.94 91 LYS A C 1
ATOM 667 O O . LYS A 1 91 ? -13.077 3.653 21.712 1.00 86.94 91 LYS A O 1
ATOM 672 N N . TRP A 1 92 ? -11.695 3.260 19.990 1.00 86.44 92 TRP A N 1
ATOM 673 C CA . TRP A 1 92 ? -10.620 4.128 20.472 1.00 86.44 92 TRP A CA 1
ATOM 674 C C . TRP A 1 92 ? -10.874 5.606 20.187 1.00 86.44 92 TRP A C 1
ATOM 676 O O . TRP A 1 92 ? -10.733 6.436 21.089 1.00 86.44 92 TRP A O 1
ATOM 686 N N . PHE A 1 93 ? -11.287 5.923 18.960 1.00 85.06 93 PHE A N 1
ATOM 687 C CA . PHE A 1 93 ? -11.406 7.290 18.465 1.00 85.06 93 PHE A CA 1
ATOM 688 C C . PHE A 1 93 ? -12.840 7.815 18.412 1.00 85.06 93 PHE A C 1
ATOM 690 O O . PHE A 1 93 ? -13.032 9.019 18.285 1.00 85.06 93 PHE A O 1
ATOM 697 N N . GLY A 1 94 ? -13.851 6.959 18.561 1.00 75.62 94 GLY A N 1
ATOM 698 C CA . GLY A 1 94 ? -15.260 7.283 18.319 1.00 75.62 94 GLY A CA 1
ATOM 699 C C . GLY A 1 94 ? -15.855 8.386 19.189 1.00 75.62 94 GLY A C 1
ATOM 700 O O . GLY A 1 94 ? -16.948 8.836 18.892 1.00 75.62 94 GLY A O 1
ATOM 701 N N . ARG A 1 95 ? -15.160 8.852 20.234 1.00 76.88 95 ARG A N 1
ATOM 702 C CA . ARG A 1 95 ? -15.598 9.982 21.072 1.00 76.88 95 ARG A CA 1
ATOM 703 C C . ARG A 1 95 ? -15.018 11.332 20.634 1.00 76.88 95 ARG A C 1
ATOM 705 O O . ARG A 1 95 ? -15.517 12.371 21.058 1.00 76.88 95 ARG A O 1
ATOM 712 N N . PHE A 1 96 ? -13.961 11.343 19.824 1.00 80.38 96 PHE A N 1
ATOM 713 C CA . PHE A 1 96 ? -13.376 12.594 19.351 1.00 80.38 96 PHE A CA 1
ATOM 714 C C . PHE A 1 96 ? -14.281 13.249 18.292 1.00 80.38 96 PHE A C 1
ATOM 716 O O . PHE A 1 96 ? -14.973 12.543 17.557 1.00 80.38 96 PHE A O 1
ATOM 723 N N . PRO A 1 97 ? -14.284 14.589 18.175 1.00 81.69 97 PRO A N 1
ATOM 724 C CA . PRO A 1 97 ? -14.838 15.279 17.013 1.00 81.69 97 PRO A CA 1
ATOM 725 C C . PRO A 1 97 ? -14.229 14.698 15.730 1.00 81.69 97 PRO A C 1
ATOM 727 O O . PRO A 1 97 ? -13.014 14.734 15.552 1.00 81.69 97 PRO A O 1
ATOM 730 N N . GLY A 1 98 ? -15.060 14.106 14.866 1.00 85.88 98 GLY A N 1
ATOM 731 C CA . GLY A 1 98 ? -14.585 13.375 13.685 1.00 85.88 98 GLY A CA 1
ATOM 732 C C . GLY A 1 98 ? -14.072 11.961 13.980 1.00 85.88 98 GLY A C 1
ATOM 733 O O . GLY A 1 98 ? -13.328 11.400 13.179 1.00 85.88 98 GLY A O 1
ATOM 734 N N . GLY A 1 99 ? -14.454 11.373 15.113 1.00 89.50 99 GLY A N 1
ATOM 735 C CA . GLY A 1 99 ? -13.931 10.107 15.620 1.00 89.50 99 GLY A CA 1
ATOM 736 C C . GLY A 1 99 ? -14.041 8.932 14.654 1.00 89.50 99 GLY A C 1
ATOM 737 O O . GLY A 1 99 ? -13.137 8.105 14.598 1.00 89.50 99 GLY A O 1
ATOM 738 N N . LEU A 1 100 ? -15.094 8.885 13.834 1.00 90.06 100 LEU A N 1
ATOM 739 C CA . LEU A 1 100 ? -15.263 7.846 12.816 1.00 90.06 100 LEU A CA 1
ATOM 740 C C . LEU A 1 100 ? -14.311 8.047 11.623 1.00 90.06 100 LEU A C 1
ATOM 742 O O . LEU A 1 100 ? -13.782 7.081 11.074 1.00 90.06 100 LEU A O 1
ATOM 746 N N . ALA A 1 101 ? -14.015 9.299 11.266 1.00 92.50 101 ALA A N 1
ATOM 747 C CA . ALA A 1 101 ? -12.999 9.618 10.265 1.00 92.50 101 ALA A CA 1
ATOM 748 C C . ALA A 1 101 ? -11.582 9.319 10.794 1.00 92.50 101 ALA A C 1
ATOM 750 O O . ALA A 1 101 ? -10.772 8.735 10.078 1.00 92.50 101 ALA A O 1
ATOM 751 N N . ALA A 1 102 ? -11.297 9.615 12.066 1.00 93.62 102 ALA A N 1
ATOM 752 C CA . ALA A 1 102 ? -10.046 9.213 12.717 1.00 93.62 102 ALA A CA 1
ATOM 753 C C . ALA A 1 102 ? -9.907 7.680 12.812 1.00 93.62 102 ALA A C 1
ATOM 755 O O . ALA A 1 102 ? -8.849 7.133 12.504 1.00 93.62 102 ALA A O 1
ATOM 756 N N . ALA A 1 103 ? -10.991 6.974 13.148 1.00 92.38 103 ALA A N 1
ATOM 757 C CA . ALA A 1 103 ? -11.052 5.514 13.125 1.00 92.38 103 ALA A CA 1
ATOM 758 C C . ALA A 1 103 ? -10.807 4.939 11.724 1.00 92.38 103 ALA A C 1
ATOM 760 O O . ALA A 1 103 ? -10.198 3.882 11.596 1.00 92.38 103 ALA A O 1
ATOM 761 N N . THR A 1 104 ? -11.241 5.648 10.677 1.00 93.19 104 THR A N 1
ATOM 762 C CA . THR A 1 104 ? -10.966 5.280 9.282 1.00 93.19 104 THR A CA 1
ATOM 763 C C . THR A 1 104 ? -9.476 5.366 8.986 1.00 93.19 104 THR A C 1
ATOM 765 O O . THR A 1 104 ? -8.913 4.407 8.477 1.00 93.19 104 THR A O 1
ATOM 768 N N . VAL A 1 105 ? -8.811 6.465 9.361 1.00 94.94 105 VAL A N 1
ATOM 769 C CA . VAL A 1 105 ? -7.354 6.609 9.186 1.00 94.94 105 VAL A CA 1
ATOM 770 C C . VAL A 1 105 ? -6.596 5.541 9.971 1.00 94.94 105 VAL A C 1
ATOM 772 O O . VAL A 1 105 ? -5.670 4.939 9.435 1.00 94.94 105 VAL A O 1
ATOM 775 N N . PHE A 1 106 ? -7.015 5.253 11.205 1.00 93.19 106 PHE A N 1
ATOM 776 C CA . PHE A 1 106 ? -6.446 4.163 11.994 1.00 93.19 106 PHE A CA 1
ATOM 777 C C . PHE A 1 106 ? -6.643 2.800 11.319 1.00 93.19 106 PHE A C 1
ATOM 779 O O . PHE A 1 106 ? -5.695 2.029 11.215 1.00 93.19 106 PHE A O 1
ATOM 786 N N . GLY A 1 107 ? -7.848 2.515 10.820 1.00 91.94 107 GLY A N 1
ATOM 787 C CA . GLY A 1 107 ? -8.146 1.294 10.074 1.00 91.94 107 GLY A CA 1
ATOM 788 C C . GLY A 1 107 ? -7.301 1.173 8.806 1.00 91.94 107 GLY A C 1
ATOM 789 O O . GLY A 1 107 ? -6.727 0.116 8.562 1.00 91.94 107 GLY A O 1
ATOM 790 N N . CYS A 1 108 ? -7.141 2.264 8.049 1.00 92.06 108 CYS A N 1
ATOM 791 C CA . CYS A 1 108 ? -6.246 2.323 6.896 1.00 92.06 108 CYS A CA 1
ATOM 792 C C . CYS A 1 108 ? -4.795 2.047 7.299 1.00 92.06 108 CYS A C 1
ATOM 794 O O . CYS A 1 108 ? -4.131 1.264 6.632 1.00 92.06 108 CYS A O 1
ATOM 796 N N . ALA A 1 109 ? -4.311 2.655 8.387 1.00 92.69 109 ALA A N 1
ATOM 797 C CA . ALA A 1 109 ? -2.950 2.464 8.877 1.00 92.69 109 ALA A CA 1
ATOM 798 C C . ALA A 1 109 ? -2.705 1.017 9.326 1.00 92.69 109 ALA A C 1
ATOM 800 O O . ALA A 1 109 ? -1.702 0.416 8.959 1.00 92.69 109 ALA A O 1
ATOM 801 N N . ALA A 1 110 ? -3.644 0.438 10.072 1.00 90.94 110 ALA A N 1
ATOM 802 C CA . ALA A 1 110 ? -3.578 -0.945 10.524 1.00 90.94 110 ALA A CA 1
ATOM 803 C C . ALA A 1 110 ? -3.702 -1.938 9.361 1.00 90.94 110 ALA A C 1
ATOM 805 O O . ALA A 1 110 ? -3.038 -2.959 9.358 1.00 90.94 110 ALA A O 1
ATOM 806 N N . PHE A 1 111 ? -4.522 -1.662 8.349 1.00 87.94 111 PHE A N 1
ATOM 807 C CA . PHE A 1 111 ? -4.614 -2.526 7.171 1.00 87.94 111 PHE A CA 1
ATOM 808 C C . PHE A 1 111 ? -3.399 -2.371 6.238 1.00 87.94 111 PHE A C 1
ATOM 810 O O . PHE A 1 111 ? -2.971 -3.334 5.596 1.00 87.94 111 PHE A O 1
ATOM 817 N N . ALA A 1 112 ? -2.802 -1.176 6.194 1.00 90.19 112 ALA A N 1
ATOM 818 C CA . ALA A 1 112 ? -1.582 -0.899 5.446 1.00 90.19 112 ALA A CA 1
ATOM 819 C C . ALA A 1 112 ? -0.407 -1.776 5.899 1.00 90.19 112 ALA A C 1
ATOM 821 O O . ALA A 1 112 ? 0.382 -2.169 5.047 1.00 90.19 112 ALA A O 1
ATOM 822 N N . THR A 1 113 ? -0.359 -2.180 7.177 1.00 89.06 113 THR A N 1
ATOM 823 C CA . THR A 1 113 ? 0.673 -3.093 7.701 1.00 89.06 113 THR A CA 1
ATOM 824 C C . THR A 1 113 ? 0.612 -4.519 7.140 1.00 89.06 113 THR A C 1
ATOM 826 O O . THR A 1 113 ? 1.428 -5.361 7.505 1.00 89.06 113 THR A O 1
ATOM 829 N N . ILE A 1 114 ? -0.349 -4.829 6.268 1.00 86.31 114 ILE A N 1
ATOM 830 C CA . ILE A 1 114 ? -0.451 -6.134 5.599 1.00 86.31 114 ILE A CA 1
ATOM 831 C C . ILE A 1 114 ? -0.569 -5.967 4.082 1.00 86.31 114 ILE A C 1
ATOM 833 O O . ILE A 1 114 ? -0.013 -6.748 3.318 1.00 86.31 114 ILE A O 1
ATOM 837 N N . CYS A 1 115 ? -1.330 -4.969 3.641 1.00 78.38 115 CYS A N 1
ATOM 838 C CA . CYS A 1 115 ? -1.740 -4.813 2.252 1.00 78.38 115 CYS A CA 1
ATOM 839 C C . CYS A 1 115 ? -0.652 -4.249 1.328 1.00 78.38 115 CYS A C 1
ATOM 841 O O . CYS A 1 115 ? -0.581 -4.634 0.160 1.00 78.38 115 CYS A O 1
ATOM 843 N N . GLY A 1 116 ? 0.159 -3.305 1.814 1.00 76.31 116 GLY A N 1
ATOM 844 C CA . GLY A 1 116 ? 1.211 -2.660 1.022 1.00 76.31 116 GLY A CA 1
ATOM 845 C C . GLY A 1 116 ? 0.766 -1.959 -0.265 1.00 76.31 116 GLY A C 1
ATOM 846 O O . GLY A 1 116 ? 1.604 -1.665 -1.121 1.00 76.31 116 GLY A O 1
ATOM 847 N N . SER A 1 117 ? -0.541 -1.715 -0.429 1.00 82.00 117 SER A N 1
ATOM 848 C CA . SER A 1 117 ? -1.147 -1.106 -1.614 1.00 82.00 117 SER A CA 1
ATOM 849 C C . SER A 1 117 ? -2.145 -0.020 -1.228 1.00 82.00 117 SER A C 1
ATOM 851 O O . SER A 1 117 ? -3.134 -0.267 -0.538 1.00 82.00 117 SER A O 1
ATOM 853 N N . SER A 1 118 ? -1.919 1.201 -1.724 1.00 85.44 118 SER A N 1
ATOM 854 C CA . SER A 1 118 ? -2.829 2.329 -1.477 1.00 85.44 118 SER A CA 1
ATOM 855 C C . SER A 1 118 ? -4.200 2.137 -2.117 1.00 85.44 118 SER A C 1
ATOM 857 O O . SER A 1 118 ? -5.217 2.466 -1.511 1.00 85.44 118 SER A O 1
ATOM 859 N N . VAL A 1 119 ? -4.242 1.581 -3.332 1.00 81.56 119 VAL A N 1
ATOM 860 C CA . VAL A 1 119 ? -5.495 1.359 -4.071 1.00 81.56 119 VAL A CA 1
ATOM 861 C C . VAL A 1 119 ? -6.339 0.292 -3.378 1.00 81.56 119 VAL A C 1
ATOM 863 O O . VAL A 1 119 ? -7.546 0.468 -3.196 1.00 81.56 119 VAL A O 1
ATOM 866 N N . ALA A 1 120 ? -5.703 -0.791 -2.929 1.00 79.31 120 ALA A N 1
ATOM 867 C CA . ALA A 1 120 ? -6.379 -1.842 -2.183 1.00 79.31 120 ALA A CA 1
ATOM 868 C C . ALA A 1 120 ? -6.849 -1.335 -0.811 1.00 79.31 120 ALA A C 1
ATOM 870 O O . ALA A 1 120 ? -8.007 -1.537 -0.465 1.00 79.31 120 ALA A O 1
ATOM 871 N N . THR A 1 121 ? -6.024 -0.589 -0.067 1.00 87.88 121 THR A N 1
ATOM 872 C CA . THR A 1 121 ? -6.442 0.014 1.212 1.00 87.88 121 THR A CA 1
ATOM 873 C C . THR A 1 121 ? -7.616 0.976 1.034 1.00 87.88 121 THR A C 1
ATOM 875 O O . THR A 1 121 ? -8.598 0.870 1.765 1.00 87.88 121 THR A O 1
ATOM 878 N N . ALA A 1 122 ? -7.569 1.874 0.045 1.00 89.12 122 ALA A N 1
ATOM 879 C CA . ALA A 1 122 ? -8.643 2.833 -0.206 1.00 89.12 122 ALA A CA 1
ATOM 880 C C . ALA A 1 122 ? -9.949 2.147 -0.638 1.00 89.12 122 ALA A C 1
ATOM 882 O O . ALA A 1 122 ? -11.015 2.460 -0.106 1.00 89.12 122 ALA A O 1
ATOM 883 N N . SER A 1 123 ? -9.887 1.189 -1.568 1.00 84.69 123 SER A N 1
ATOM 884 C CA . SER A 1 123 ? -11.076 0.464 -2.039 1.00 84.69 123 SER A CA 1
ATOM 885 C C . SER A 1 123 ? -11.716 -0.366 -0.921 1.00 84.69 123 SER A C 1
ATOM 887 O O . SER A 1 123 ? -12.924 -0.267 -0.705 1.00 84.69 123 SER A O 1
ATOM 889 N N . THR A 1 124 ? -10.914 -1.083 -0.139 1.00 85.38 124 THR A N 1
ATOM 890 C CA . THR A 1 124 ? -11.338 -1.841 1.043 1.00 85.38 124 THR A CA 1
ATOM 891 C C . THR A 1 124 ? -11.956 -0.942 2.114 1.00 85.38 124 THR A C 1
ATOM 893 O O . THR A 1 124 ? -13.109 -1.135 2.504 1.00 85.38 124 THR A O 1
ATOM 896 N N . MET A 1 125 ? -11.238 0.091 2.558 1.00 90.62 125 MET A N 1
ATOM 897 C CA . MET A 1 125 ? -11.701 0.967 3.639 1.00 90.62 125 MET A CA 1
ATOM 898 C C . MET A 1 125 ? -12.884 1.833 3.218 1.00 90.62 125 MET A C 1
ATOM 900 O O . MET A 1 125 ? -13.742 2.124 4.047 1.00 90.62 125 MET A O 1
ATOM 904 N N . SER A 1 126 ? -13.015 2.174 1.932 1.00 91.56 126 SER A N 1
ATOM 905 C CA . SER A 1 126 ? -14.210 2.860 1.434 1.00 91.56 126 SER A CA 1
ATOM 906 C C . SER A 1 126 ? -15.477 2.024 1.630 1.00 91.56 126 SER A C 1
ATOM 908 O O . SER A 1 126 ? -16.494 2.570 2.050 1.00 91.56 126 SER A O 1
ATOM 910 N N . ARG A 1 127 ? -15.417 0.702 1.406 1.00 89.12 127 ARG A N 1
ATOM 911 C CA . ARG A 1 127 ? -16.567 -0.207 1.561 1.00 89.12 127 ARG A CA 1
ATOM 912 C C . ARG A 1 127 ? -16.983 -0.375 3.020 1.00 89.12 127 ARG A C 1
ATOM 914 O O . ARG A 1 127 ? -18.164 -0.562 3.287 1.00 89.12 127 ARG A O 1
ATOM 921 N N . VAL A 1 128 ? -16.032 -0.282 3.949 1.00 88.19 128 VAL A N 1
ATOM 922 C CA . VAL A 1 128 ? -16.284 -0.443 5.388 1.00 88.19 128 VAL A CA 1
ATOM 923 C C . VAL A 1 128 ? -16.700 0.883 6.034 1.00 88.19 128 VAL A C 1
ATOM 925 O O . VAL A 1 128 ? -17.699 0.946 6.747 1.00 88.19 128 VAL A O 1
ATOM 928 N N . ALA A 1 129 ? -15.963 1.962 5.773 1.00 90.75 129 ALA A N 1
ATOM 929 C CA . ALA A 1 129 ? -16.087 3.205 6.524 1.00 90.75 129 ALA A CA 1
ATOM 930 C C . ALA A 1 129 ? -17.081 4.208 5.919 1.00 90.75 129 ALA A C 1
ATOM 932 O O . ALA A 1 129 ? -17.770 4.904 6.665 1.00 90.75 129 ALA A O 1
ATOM 933 N N . MET A 1 130 ? -17.206 4.292 4.585 1.00 93.12 130 MET A N 1
ATOM 934 C CA . MET A 1 130 ? -18.106 5.271 3.947 1.00 93.12 130 MET A CA 1
ATOM 935 C C . MET A 1 130 ? -19.586 5.027 4.264 1.00 93.12 130 MET A C 1
ATOM 937 O O . MET A 1 130 ? -20.275 6.005 4.565 1.00 93.12 130 MET A O 1
ATOM 941 N N . PRO A 1 131 ? -20.112 3.783 4.220 1.00 91.25 131 PRO A N 1
ATOM 942 C CA . PRO A 1 131 ? -21.506 3.536 4.580 1.00 91.25 131 PRO A CA 1
ATOM 943 C C . PRO A 1 131 ? -21.790 3.897 6.038 1.00 91.25 131 PRO A C 1
ATOM 945 O O . PRO A 1 131 ? -22.819 4.503 6.324 1.00 91.25 131 PRO A O 1
ATOM 948 N N . GLU A 1 132 ? -20.861 3.587 6.945 1.00 88.88 132 GLU A N 1
ATOM 949 C CA . GLU A 1 132 ? -20.999 3.880 8.373 1.00 88.88 132 GLU A CA 1
ATOM 950 C C . GLU A 1 132 ? -20.958 5.391 8.650 1.00 88.88 132 GLU A C 1
ATOM 952 O O . GLU A 1 132 ? -21.820 5.927 9.341 1.00 88.88 132 GLU A O 1
ATOM 957 N N . MET A 1 133 ? -20.030 6.115 8.015 1.00 91.31 133 MET A N 1
ATOM 958 C CA . MET A 1 133 ? -19.963 7.579 8.090 1.00 91.31 133 MET A CA 1
ATOM 959 C C . MET A 1 133 ? -21.239 8.244 7.569 1.00 91.31 133 MET A C 1
ATOM 961 O O . MET A 1 133 ? -21.751 9.171 8.197 1.00 91.31 133 MET A O 1
ATOM 965 N N . ARG A 1 134 ? -21.796 7.746 6.458 1.00 91.19 134 ARG A N 1
ATOM 966 C CA . ARG A 1 134 ? -23.064 8.250 5.910 1.00 91.19 134 ARG A CA 1
ATOM 967 C C . ARG A 1 134 ? -24.239 8.010 6.852 1.00 91.19 134 ARG A C 1
ATOM 969 O O . ARG A 1 134 ? -25.024 8.930 7.050 1.00 91.19 134 ARG A O 1
ATOM 976 N N . LYS A 1 135 ? -24.345 6.821 7.458 1.00 89.12 135 LYS A N 1
ATOM 977 C CA . LYS A 1 135 ? -25.398 6.507 8.443 1.00 89.12 135 LYS A CA 1
ATOM 978 C C . LYS A 1 135 ? -25.370 7.452 9.640 1.00 89.12 135 LYS A C 1
ATOM 980 O O . LYS A 1 135 ? -26.423 7.820 10.144 1.00 89.12 135 LYS A O 1
ATOM 985 N N . GLN A 1 136 ? -24.178 7.865 10.065 1.00 87.19 136 GLN A N 1
ATOM 986 C CA . GLN A 1 136 ? -24.018 8.811 11.167 1.00 87.19 136 GLN A CA 1
ATOM 987 C C . GLN A 1 136 ? -24.130 10.285 10.737 1.00 87.19 136 GLN A C 1
ATOM 989 O O . GLN A 1 136 ? -24.059 11.165 11.582 1.00 87.19 136 GLN A O 1
ATOM 994 N N . GLY A 1 137 ? -24.333 10.589 9.452 1.00 88.25 137 GLY A N 1
ATOM 995 C CA . GLY A 1 137 ? -24.521 11.965 8.977 1.00 88.25 137 GLY A CA 1
ATOM 996 C C . GLY A 1 137 ? -23.226 12.752 8.747 1.00 88.25 137 GLY A C 1
ATOM 997 O O . GLY A 1 137 ? -23.239 13.978 8.792 1.00 88.25 137 GLY A O 1
ATOM 998 N N . TYR A 1 138 ? -22.098 12.080 8.496 1.00 92.50 138 TYR A N 1
ATOM 999 C CA . TYR A 1 138 ? -20.865 12.752 8.068 1.00 92.50 138 TYR A CA 1
ATOM 1000 C C . TYR A 1 138 ? -21.017 13.323 6.655 1.00 92.50 138 TYR A C 1
ATOM 1002 O O . TYR A 1 138 ? -21.573 12.678 5.760 1.00 92.50 138 TYR A O 1
ATOM 1010 N N . MET A 1 139 ? -20.430 14.499 6.412 1.00 93.75 139 MET A N 1
ATOM 1011 C CA . MET A 1 139 ? -20.395 15.065 5.066 1.00 93.75 139 MET A CA 1
ATOM 1012 C C . MET A 1 139 ? -19.582 14.178 4.104 1.00 93.75 139 MET A C 1
ATOM 1014 O O . MET A 1 139 ? -18.467 13.762 4.444 1.00 93.75 139 MET A O 1
ATOM 1018 N N . PRO A 1 140 ? -20.047 13.965 2.854 1.00 92.69 140 PRO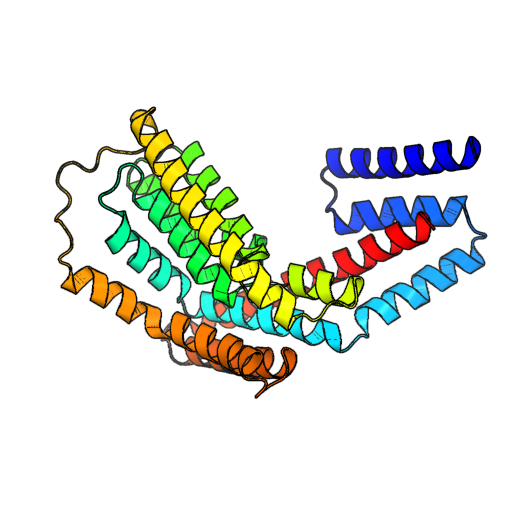 A N 1
ATOM 1019 C CA . PRO A 1 140 ? -19.341 13.139 1.872 1.00 92.69 140 PRO A CA 1
ATOM 1020 C C . PRO A 1 140 ? -17.900 13.581 1.603 1.00 92.69 140 PRO A C 1
ATOM 1022 O O . PRO A 1 140 ? -17.048 12.743 1.328 1.00 92.69 140 PRO A O 1
ATOM 1025 N N . ARG A 1 141 ? -17.614 14.887 1.705 1.00 93.62 141 ARG A N 1
ATOM 1026 C CA . ARG A 1 141 ? -16.270 15.448 1.493 1.00 93.62 141 ARG A CA 1
ATOM 1027 C C . ARG A 1 141 ? -15.283 14.987 2.568 1.00 93.62 141 ARG A C 1
ATOM 1029 O O . ARG A 1 141 ? -14.165 14.619 2.226 1.00 93.62 141 ARG A O 1
ATOM 1036 N N . LEU A 1 142 ? -15.701 14.962 3.838 1.00 93.31 142 LEU A N 1
ATOM 1037 C CA . LEU A 1 142 ? -14.863 14.468 4.934 1.00 93.31 142 LEU A CA 1
ATOM 1038 C C . LEU A 1 142 ? -14.675 12.952 4.824 1.00 93.31 142 LEU A C 1
ATOM 1040 O O . LEU A 1 142 ? -13.551 12.473 4.928 1.00 93.31 142 LEU A O 1
ATOM 1044 N N . ALA A 1 143 ? -15.758 12.220 4.551 1.00 93.19 143 ALA A N 1
ATOM 1045 C CA . ALA A 1 143 ? -15.726 10.767 4.426 1.00 93.19 143 ALA A CA 1
ATOM 1046 C C . ALA A 1 143 ? -14.835 10.295 3.260 1.00 93.19 143 ALA A C 1
ATOM 1048 O O . ALA A 1 143 ? -13.972 9.439 3.435 1.00 93.19 143 ALA A O 1
ATOM 1049 N N . ALA A 1 144 ? -14.988 10.889 2.072 1.00 93.62 144 ALA A N 1
ATOM 1050 C CA . ALA A 1 144 ? -14.146 10.560 0.924 1.00 93.62 144 ALA A CA 1
ATOM 1051 C C . ALA A 1 144 ? -12.695 11.017 1.140 1.00 93.62 144 ALA A C 1
ATOM 1053 O O . ALA A 1 144 ? -11.765 10.281 0.818 1.00 93.62 144 ALA A O 1
ATOM 1054 N N . GLY A 1 145 ? -12.502 12.207 1.719 1.00 93.88 145 GLY A N 1
ATOM 1055 C CA . GLY A 1 145 ? -11.181 12.768 1.988 1.00 93.88 145 GLY A CA 1
ATOM 1056 C C . GLY A 1 145 ? -10.363 11.936 2.974 1.00 93.88 145 GLY A C 1
ATOM 1057 O O . GLY A 1 145 ? -9.191 11.682 2.713 1.00 93.88 145 GLY A O 1
ATOM 1058 N N . CYS A 1 146 ? -10.960 11.459 4.073 1.00 93.56 146 CYS A N 1
ATOM 1059 C CA . CYS A 1 146 ? -10.234 10.660 5.063 1.00 93.56 146 CYS A CA 1
ATOM 1060 C C . CYS A 1 146 ? -9.878 9.261 4.545 1.00 93.56 146 CYS A C 1
ATOM 1062 O O . CYS A 1 146 ? -8.793 8.773 4.848 1.00 93.56 146 CYS A O 1
ATOM 1064 N N . VAL A 1 147 ? -10.732 8.638 3.722 1.00 93.56 147 VAL A N 1
ATOM 1065 C CA . VAL A 1 147 ? -10.406 7.364 3.062 1.00 93.56 147 VAL A CA 1
ATOM 1066 C C . VAL A 1 147 ? -9.312 7.564 2.018 1.00 93.56 147 VAL A C 1
ATOM 1068 O O . VAL A 1 147 ? -8.371 6.778 1.976 1.00 93.56 147 VAL A O 1
ATOM 1071 N N . ALA A 1 148 ? -9.400 8.619 1.202 1.00 92.88 148 ALA A N 1
ATOM 1072 C CA . ALA A 1 148 ? -8.387 8.926 0.196 1.00 92.88 148 ALA A CA 1
ATOM 1073 C C . ALA A 1 148 ? -7.024 9.213 0.841 1.00 92.88 148 ALA A C 1
ATOM 1075 O O . ALA A 1 148 ? -6.025 8.631 0.428 1.00 92.88 148 ALA A O 1
ATOM 1076 N N . ALA A 1 149 ? -6.992 10.045 1.887 1.00 93.31 149 ALA A N 1
ATOM 1077 C CA . ALA A 1 149 ? -5.780 10.343 2.641 1.00 93.31 149 ALA A CA 1
ATOM 1078 C C . ALA A 1 149 ? -5.266 9.110 3.395 1.00 93.31 149 ALA A C 1
ATOM 1080 O O . ALA A 1 149 ? -4.111 8.745 3.254 1.00 93.31 149 ALA A O 1
ATOM 1081 N N . GLY A 1 150 ? -6.116 8.409 4.148 1.00 91.62 150 GLY A N 1
ATOM 1082 C CA . GLY A 1 150 ? -5.715 7.201 4.871 1.00 91.62 150 GLY A CA 1
ATOM 1083 C C . GLY A 1 150 ? -5.213 6.097 3.936 1.00 91.62 150 GLY A C 1
ATOM 1084 O O . GLY A 1 150 ? -4.278 5.383 4.281 1.00 91.62 150 GLY A O 1
ATOM 1085 N N . GLY A 1 151 ? -5.779 5.989 2.733 1.00 90.00 151 GLY A N 1
ATOM 1086 C CA . GLY A 1 151 ? -5.336 5.052 1.706 1.00 90.00 151 GLY A CA 1
ATOM 1087 C C . GLY A 1 151 ? -3.865 5.222 1.330 1.00 90.00 151 GLY A C 1
ATOM 1088 O O . GLY A 1 151 ? -3.189 4.215 1.141 1.00 90.00 151 GLY A O 1
ATOM 1089 N N . THR A 1 152 ? -3.340 6.455 1.311 1.00 90.56 152 THR A N 1
ATOM 1090 C CA . THR A 1 152 ? -1.929 6.721 0.966 1.00 90.56 152 THR A CA 1
ATOM 1091 C C . THR A 1 152 ? -0.946 6.131 1.979 1.00 90.56 152 THR A C 1
ATOM 1093 O O . THR A 1 152 ? 0.188 5.813 1.619 1.00 90.56 152 THR A O 1
ATOM 1096 N N . LEU A 1 153 ? -1.386 5.882 3.220 1.00 89.62 153 LEU A N 1
ATOM 1097 C CA . LEU A 1 153 ? -0.581 5.194 4.234 1.00 89.62 153 LEU A CA 1
ATOM 1098 C C . LEU A 1 153 ? -0.206 3.773 3.796 1.00 89.62 153 LEU A C 1
ATOM 1100 O O . LEU A 1 153 ? 0.835 3.270 4.210 1.00 89.62 153 LEU A O 1
ATOM 1104 N N . GLY A 1 154 ? -0.999 3.162 2.904 1.00 82.06 154 GLY A N 1
ATOM 1105 C CA . GLY A 1 154 ? -0.724 1.860 2.291 1.00 82.06 154 GLY A CA 1
ATOM 1106 C C . GLY A 1 154 ? 0.582 1.795 1.500 1.00 82.06 154 GLY A C 1
ATOM 1107 O O . GLY A 1 154 ? 1.120 0.712 1.316 1.00 82.06 154 GLY A O 1
ATOM 1108 N N . VAL A 1 155 ? 1.093 2.934 1.024 1.00 82.19 155 VAL A N 1
ATOM 1109 C CA . VAL A 1 155 ? 2.390 3.013 0.326 1.00 82.19 155 VAL A CA 1
ATOM 1110 C C . VAL A 1 155 ? 3.557 3.186 1.296 1.00 82.19 155 VAL A C 1
ATOM 1112 O O . VAL A 1 155 ? 4.686 2.848 0.949 1.00 82.19 155 VAL A O 1
ATOM 1115 N N . LEU A 1 156 ? 3.312 3.702 2.498 1.00 85.38 156 LEU A N 1
ATOM 1116 C CA . LEU A 1 156 ? 4.375 4.091 3.420 1.00 85.38 156 LEU A CA 1
ATOM 1117 C C . LEU A 1 156 ? 4.588 3.067 4.538 1.00 85.38 156 LEU A C 1
ATOM 1119 O O . LEU A 1 156 ? 5.727 2.762 4.869 1.00 85.38 156 LEU A O 1
ATOM 1123 N N . ILE A 1 157 ? 3.515 2.524 5.114 1.00 90.19 157 ILE A N 1
ATOM 1124 C CA . ILE A 1 157 ? 3.606 1.595 6.244 1.00 90.19 157 ILE A CA 1
ATOM 1125 C C . ILE A 1 157 ? 4.021 0.203 5.730 1.00 90.19 157 ILE A C 1
ATOM 1127 O O . ILE A 1 157 ? 3.330 -0.346 4.873 1.00 90.19 157 ILE A O 1
ATOM 1131 N N . PRO A 1 158 ? 5.129 -0.383 6.226 1.00 86.31 158 PRO A N 1
ATOM 1132 C CA . PRO A 1 158 ? 5.585 -1.704 5.795 1.00 86.31 158 PRO A CA 1
ATOM 1133 C C . PRO A 1 158 ? 4.603 -2.835 6.145 1.00 86.31 158 PRO A C 1
ATOM 1135 O O . PRO A 1 158 ? 3.980 -2.761 7.208 1.00 86.31 158 PRO A O 1
ATOM 1138 N N . PRO A 1 159 ? 4.525 -3.905 5.325 1.00 85.25 159 PRO A N 1
ATOM 1139 C CA . PRO A 1 159 ? 5.221 -4.114 4.054 1.00 85.25 159 PRO A CA 1
ATOM 1140 C C . PRO A 1 159 ? 4.585 -3.277 2.934 1.00 85.25 159 PRO A C 1
ATOM 1142 O O . PRO A 1 159 ? 3.369 -3.195 2.849 1.00 85.25 159 PRO A O 1
ATOM 1145 N N . SER A 1 160 ? 5.396 -2.668 2.060 1.00 86.19 160 SER A N 1
ATOM 1146 C CA . SER A 1 160 ? 4.923 -1.781 0.979 1.00 86.19 160 SER A CA 1
ATOM 1147 C C . SER A 1 160 ? 5.469 -2.199 -0.380 1.00 86.19 160 SER A C 1
ATOM 1149 O O . SER A 1 160 ? 6.684 -2.312 -0.558 1.00 86.19 160 SER A O 1
ATOM 1151 N N . GLY A 1 161 ? 4.578 -2.355 -1.364 1.00 83.31 161 GLY A N 1
ATOM 1152 C CA . GLY A 1 161 ? 4.971 -2.696 -2.731 1.00 83.31 161 GLY A CA 1
ATOM 1153 C C . GLY A 1 161 ? 5.771 -1.589 -3.421 1.00 83.31 161 GLY A C 1
ATOM 1154 O O . GLY A 1 161 ? 6.694 -1.870 -4.178 1.00 83.31 161 GLY A O 1
ATOM 1155 N N . VAL A 1 162 ? 5.491 -0.320 -3.116 1.00 84.62 162 VAL A N 1
ATOM 1156 C CA . VAL A 1 162 ? 6.251 0.802 -3.693 1.00 84.62 162 VAL A CA 1
ATOM 1157 C C . VAL A 1 162 ? 7.673 0.845 -3.144 1.00 84.62 162 VAL A C 1
ATOM 1159 O O . VAL A 1 162 ? 8.604 1.073 -3.910 1.00 84.62 162 VAL A O 1
ATOM 1162 N N . LEU A 1 163 ? 7.865 0.566 -1.850 1.00 88.75 163 LEU A N 1
ATOM 1163 C CA . LEU A 1 163 ? 9.208 0.482 -1.266 1.00 88.75 163 LEU A CA 1
ATOM 1164 C C . LEU A 1 163 ? 10.008 -0.698 -1.827 1.00 88.75 163 LEU A C 1
ATOM 1166 O O . LEU A 1 163 ? 11.218 -0.577 -1.981 1.00 88.75 163 LEU A O 1
ATOM 1170 N N . VAL A 1 164 ? 9.347 -1.807 -2.175 1.00 87.25 164 VAL A N 1
ATOM 1171 C CA . VAL A 1 164 ? 9.981 -2.927 -2.888 1.00 87.25 164 VAL A CA 1
ATOM 1172 C C . VAL A 1 164 ? 10.467 -2.493 -4.270 1.00 87.25 164 VAL A C 1
ATOM 1174 O O . VAL A 1 164 ? 11.623 -2.727 -4.602 1.00 87.25 164 VAL A O 1
ATOM 1177 N N . ILE A 1 165 ? 9.623 -1.827 -5.062 1.00 85.19 165 ILE A N 1
ATOM 1178 C CA . ILE A 1 165 ? 10.027 -1.334 -6.389 1.00 85.19 165 ILE A CA 1
ATOM 1179 C C . ILE A 1 165 ? 11.184 -0.343 -6.249 1.00 85.19 165 ILE A C 1
ATOM 1181 O O . ILE A 1 165 ? 12.189 -0.470 -6.938 1.00 85.19 165 ILE A O 1
ATOM 1185 N N . TYR A 1 166 ? 11.073 0.602 -5.314 1.00 86.81 166 TYR A N 1
ATOM 1186 C CA . TYR A 1 166 ? 12.127 1.573 -5.042 1.00 86.81 166 TYR A CA 1
ATOM 1187 C C . TYR A 1 166 ? 13.442 0.891 -4.639 1.00 86.81 166 TYR A C 1
ATOM 1189 O O . TYR A 1 166 ? 14.492 1.239 -5.168 1.00 86.81 166 TYR A O 1
ATOM 1197 N N . SER A 1 167 ? 13.386 -0.109 -3.754 1.00 88.31 167 SER A N 1
ATOM 1198 C CA . SER A 1 167 ? 14.538 -0.921 -3.342 1.00 88.31 167 SER A CA 1
ATOM 1199 C C . SER A 1 167 ? 15.240 -1.565 -4.534 1.00 88.31 167 SER A C 1
ATOM 1201 O O . SER A 1 167 ? 16.457 -1.469 -4.634 1.00 88.31 167 SER A O 1
ATOM 1203 N N . ILE A 1 168 ? 14.475 -2.163 -5.450 1.00 84.56 168 ILE A N 1
ATOM 1204 C CA . ILE A 1 168 ? 15.011 -2.846 -6.634 1.00 84.56 168 ILE A CA 1
ATOM 1205 C C . ILE A 1 168 ? 15.592 -1.841 -7.633 1.00 84.56 168 ILE A C 1
ATOM 1207 O O . ILE A 1 168 ? 16.657 -2.075 -8.185 1.00 84.56 168 ILE A O 1
ATOM 1211 N N . MET A 1 169 ? 14.920 -0.710 -7.861 1.00 81.69 169 MET A N 1
ATOM 1212 C CA . MET A 1 169 ? 15.381 0.299 -8.823 1.00 81.69 169 MET A CA 1
ATOM 1213 C C . MET A 1 169 ? 16.609 1.078 -8.350 1.00 81.69 169 MET A C 1
ATOM 1215 O O . MET A 1 169 ? 17.340 1.616 -9.174 1.00 81.69 169 MET A O 1
ATOM 1219 N N . THR A 1 170 ? 16.798 1.200 -7.036 1.00 86.31 170 THR A N 1
ATOM 1220 C CA . THR A 1 170 ? 17.893 1.984 -6.443 1.00 86.31 170 THR A CA 1
ATOM 1221 C C . THR A 1 170 ? 19.001 1.118 -5.851 1.00 86.31 170 THR A C 1
ATOM 1223 O O . THR A 1 170 ? 19.930 1.663 -5.259 1.00 86.31 170 THR A O 1
ATOM 1226 N N . ASP A 1 171 ? 18.891 -0.211 -5.961 1.00 84.81 171 ASP A N 1
ATOM 1227 C CA . ASP A 1 171 ? 19.777 -1.192 -5.318 1.00 84.81 171 ASP A CA 1
ATOM 1228 C C . ASP A 1 171 ? 19.983 -0.943 -3.806 1.00 84.81 171 ASP A C 1
ATOM 1230 O O . ASP A 1 171 ? 20.992 -1.310 -3.197 1.00 84.81 171 ASP A O 1
ATOM 1234 N N . VAL A 1 172 ? 18.998 -0.315 -3.153 1.00 90.44 172 VAL A N 1
ATO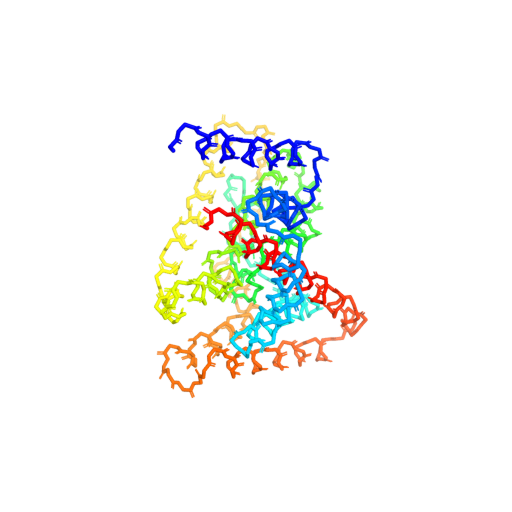M 1235 C CA . VAL A 1 172 ? 19.003 -0.064 -1.709 1.00 90.44 172 VAL A CA 1
ATOM 1236 C C . VAL A 1 172 ? 18.368 -1.247 -0.994 1.00 90.44 172 VAL A C 1
ATOM 1238 O O . VAL A 1 172 ? 17.343 -1.774 -1.415 1.00 90.44 172 VAL A O 1
ATOM 1241 N N . SER A 1 173 ? 18.925 -1.635 0.153 1.00 89.94 173 SER A N 1
ATOM 1242 C CA . SER A 1 173 ? 18.366 -2.702 0.990 1.00 89.94 173 SER A CA 1
ATOM 1243 C C . SER A 1 173 ? 16.897 -2.452 1.367 1.00 89.94 173 SER A C 1
ATOM 1245 O O . SER A 1 173 ? 16.575 -1.484 2.064 1.00 89.94 173 SER A O 1
ATOM 1247 N N . LEU A 1 174 ? 16.023 -3.390 0.988 1.00 88.94 174 LEU A N 1
ATOM 1248 C CA . LEU A 1 174 ? 14.594 -3.375 1.317 1.00 88.94 174 LEU A CA 1
ATOM 1249 C C . LEU A 1 174 ? 14.337 -3.302 2.827 1.00 88.94 174 LEU A C 1
ATOM 1251 O O . LEU A 1 174 ? 13.469 -2.562 3.283 1.00 88.94 174 LEU A O 1
ATOM 1255 N N . VAL A 1 175 ? 15.128 -4.036 3.614 1.00 89.12 175 VAL A N 1
ATOM 1256 C CA . VAL A 1 175 ? 15.001 -4.076 5.079 1.00 89.12 175 VAL A CA 1
ATOM 1257 C C . VAL A 1 175 ? 15.235 -2.690 5.678 1.00 89.12 175 VAL A C 1
ATOM 1259 O O . VAL A 1 175 ? 14.454 -2.239 6.514 1.00 89.12 175 VAL A O 1
ATOM 1262 N N . LYS A 1 176 ? 16.264 -1.972 5.206 1.00 90.62 176 LYS A N 1
ATOM 1263 C CA . LYS A 1 176 ? 16.549 -0.602 5.659 1.00 90.62 176 LYS A CA 1
ATOM 1264 C C . LYS A 1 176 ? 15.413 0.353 5.301 1.00 90.62 176 LYS A C 1
ATOM 1266 O O . LYS A 1 176 ? 15.052 1.185 6.128 1.00 90.62 176 LYS A O 1
ATOM 1271 N N . LEU A 1 177 ? 14.832 0.214 4.109 1.00 91.62 177 LEU A N 1
ATOM 1272 C CA . LEU A 1 177 ? 13.686 1.022 3.685 1.00 91.62 177 LEU A CA 1
ATOM 1273 C C . LEU A 1 177 ? 12.456 0.767 4.554 1.00 91.62 177 LEU A C 1
ATOM 1275 O O . LEU A 1 177 ? 11.790 1.719 4.947 1.00 91.62 177 LEU A O 1
ATOM 1279 N N . PHE A 1 178 ? 12.179 -0.487 4.912 1.00 89.94 178 PHE A N 1
ATOM 1280 C CA . PHE A 1 178 ? 11.077 -0.813 5.816 1.00 89.94 178 PHE A CA 1
ATOM 1281 C C . PHE A 1 178 ? 11.270 -0.207 7.209 1.00 89.94 178 PHE A C 1
ATOM 1283 O O . PHE A 1 178 ? 10.350 0.421 7.733 1.00 89.94 178 PHE A O 1
ATOM 1290 N N . VAL A 1 179 ? 12.473 -0.309 7.780 1.00 89.81 179 VAL A N 1
ATOM 1291 C CA . VAL A 1 179 ? 12.783 0.327 9.071 1.00 89.81 179 VAL A CA 1
ATOM 1292 C C . VAL A 1 179 ? 12.641 1.849 8.973 1.00 89.81 179 VAL A C 1
ATOM 1294 O O . VAL A 1 179 ? 11.991 2.466 9.818 1.00 89.81 179 VAL A O 1
ATOM 1297 N N . ALA A 1 180 ? 13.189 2.454 7.917 1.00 91.44 180 ALA A N 1
ATOM 1298 C CA . ALA A 1 180 ? 13.133 3.896 7.695 1.00 91.44 180 ALA A CA 1
ATOM 1299 C C . ALA A 1 180 ? 11.703 4.413 7.485 1.00 91.44 180 ALA A C 1
ATOM 1301 O O . ALA A 1 180 ? 11.397 5.527 7.900 1.00 91.44 180 ALA A O 1
ATOM 1302 N N . ALA A 1 181 ? 10.822 3.616 6.877 1.00 91.31 181 ALA A N 1
ATOM 1303 C CA . ALA A 1 181 ? 9.448 4.004 6.576 1.00 91.31 181 ALA A CA 1
ATOM 1304 C C . ALA A 1 181 ? 8.491 3.905 7.778 1.00 91.31 181 ALA A C 1
ATOM 1306 O O . ALA A 1 181 ? 7.410 4.497 7.764 1.00 91.31 181 ALA A O 1
ATOM 1307 N N . PHE A 1 182 ? 8.890 3.217 8.851 1.00 88.19 182 PHE A N 1
ATOM 1308 C CA . PHE A 1 182 ? 8.051 3.034 10.035 1.00 88.19 182 PHE A CA 1
ATOM 1309 C C . PHE A 1 182 ? 7.733 4.360 10.745 1.00 88.19 182 PHE A C 1
ATOM 1311 O O . PHE A 1 182 ? 6.569 4.674 11.005 1.00 88.19 182 PHE A O 1
ATOM 1318 N N . VAL A 1 183 ? 8.766 5.171 11.002 1.00 91.75 183 VAL A N 1
ATOM 1319 C CA . VAL A 1 183 ? 8.638 6.497 11.629 1.00 91.75 183 VAL A CA 1
ATOM 1320 C C . VAL A 1 183 ? 7.743 7.438 10.811 1.00 91.75 183 VAL A C 1
ATOM 1322 O O . VAL A 1 183 ? 6.761 7.931 11.371 1.00 91.75 183 VAL A O 1
ATOM 1325 N N . PRO A 1 184 ? 8.000 7.686 9.509 1.00 93.06 184 PRO A N 1
ATOM 1326 C CA . PRO A 1 184 ? 7.147 8.562 8.722 1.00 93.06 184 PRO A CA 1
ATOM 1327 C C . PRO A 1 184 ? 5.736 7.984 8.564 1.00 93.06 184 PRO A C 1
ATOM 1329 O O . PRO A 1 184 ? 4.786 8.750 8.636 1.00 93.06 184 PRO A O 1
ATOM 1332 N N . GLY A 1 185 ? 5.559 6.660 8.461 1.00 92.31 185 GLY A N 1
ATOM 1333 C CA . GLY A 1 185 ? 4.237 6.027 8.399 1.00 92.31 185 GLY A CA 1
ATOM 1334 C C . GLY A 1 185 ? 3.352 6.346 9.607 1.00 92.31 185 GLY A C 1
ATOM 1335 O O . GLY A 1 185 ? 2.221 6.816 9.453 1.00 92.31 185 GLY A O 1
ATOM 1336 N N . ILE A 1 186 ? 3.884 6.153 10.816 1.00 92.38 186 ILE A N 1
ATOM 1337 C CA . ILE A 1 186 ? 3.179 6.481 12.064 1.00 92.38 186 ILE A CA 1
ATOM 1338 C C . ILE A 1 186 ? 2.957 7.988 12.178 1.00 92.38 186 ILE A C 1
ATOM 1340 O O . ILE A 1 186 ? 1.859 8.431 12.518 1.00 92.38 186 ILE A O 1
ATOM 1344 N N . MET A 1 187 ? 3.983 8.782 11.868 1.00 95.19 187 MET A N 1
ATOM 1345 C CA . MET A 1 187 ? 3.904 10.236 11.930 1.00 95.19 187 MET A CA 1
ATOM 1346 C C . MET A 1 187 ? 2.799 10.773 11.013 1.00 95.19 187 MET A C 1
ATOM 1348 O O . MET A 1 187 ? 1.979 11.576 11.455 1.00 95.19 187 MET A O 1
ATOM 1352 N N . THR A 1 188 ? 2.708 10.295 9.769 1.00 94.56 188 THR A N 1
ATOM 1353 C CA . THR A 1 188 ? 1.653 10.690 8.827 1.00 94.56 188 THR A CA 1
ATOM 1354 C C . THR A 1 188 ? 0.268 10.281 9.329 1.00 94.56 188 THR A C 1
ATOM 1356 O O . THR A 1 188 ? -0.656 11.091 9.268 1.00 94.56 188 THR A O 1
ATOM 1359 N N . ALA A 1 189 ? 0.115 9.077 9.891 1.00 94.25 189 ALA A N 1
ATOM 1360 C CA . ALA A 1 189 ? -1.156 8.643 10.472 1.00 94.25 189 ALA A CA 1
ATOM 1361 C C . ALA A 1 189 ? -1.603 9.555 11.632 1.00 94.25 189 ALA A C 1
ATOM 1363 O O . ALA A 1 189 ? -2.762 9.972 11.684 1.00 94.25 189 ALA A O 1
ATOM 1364 N N . ILE A 1 190 ? -0.678 9.925 12.524 1.00 94.56 190 ILE A N 1
ATOM 1365 C CA . ILE A 1 190 ? -0.940 10.853 13.634 1.00 94.56 190 ILE A CA 1
ATOM 1366 C C . ILE A 1 190 ? -1.319 12.238 13.101 1.00 94.56 190 ILE A C 1
ATOM 1368 O O . ILE A 1 190 ? -2.322 12.803 13.537 1.00 94.56 190 ILE A O 1
ATOM 1372 N N . ILE A 1 191 ? -0.568 12.769 12.132 1.00 95.88 191 ILE A N 1
ATOM 1373 C CA . ILE A 1 191 ? -0.851 14.069 11.509 1.00 95.88 191 ILE A CA 1
ATOM 1374 C C . ILE A 1 191 ? -2.247 14.076 10.877 1.00 95.88 191 ILE A C 1
ATOM 1376 O O . ILE A 1 191 ? -2.985 15.0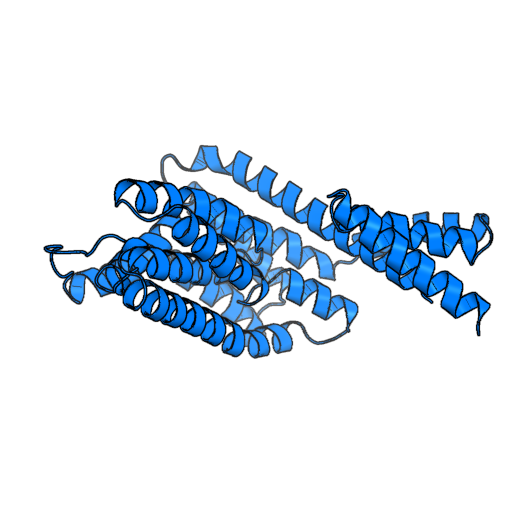42 11.053 1.00 95.88 191 ILE A O 1
ATOM 1380 N N . TYR A 1 192 ? -2.650 13.004 10.193 1.00 95.19 192 TYR A N 1
ATOM 1381 C CA . TYR A 1 192 ? -3.991 12.894 9.617 1.00 95.19 192 TYR A CA 1
ATOM 1382 C C . TYR A 1 192 ? -5.086 12.850 10.686 1.00 95.19 192 TYR A C 1
ATOM 1384 O O . TYR A 1 192 ? -6.088 13.551 10.552 1.00 95.19 192 TYR A O 1
ATOM 1392 N N . ILE A 1 193 ? -4.897 12.094 11.772 1.00 93.94 193 ILE A N 1
ATOM 1393 C CA . ILE A 1 193 ? -5.860 12.042 12.884 1.00 93.94 193 ILE A CA 1
ATOM 1394 C C . ILE A 1 193 ? -5.997 13.418 13.556 1.00 93.94 193 ILE A C 1
ATOM 1396 O O . ILE A 1 193 ? -7.115 13.890 13.775 1.00 93.94 193 ILE A O 1
ATOM 1400 N N . ILE A 1 194 ? -4.877 14.090 13.838 1.00 94.69 194 ILE A N 1
ATOM 1401 C CA . ILE A 1 194 ? -4.865 15.439 14.422 1.00 94.69 194 ILE A CA 1
ATOM 1402 C C . ILE A 1 194 ? -5.502 16.447 13.459 1.00 94.69 194 ILE A C 1
ATOM 1404 O O . ILE A 1 194 ? -6.321 17.265 13.876 1.00 94.69 194 ILE A O 1
ATOM 1408 N N . GLY A 1 195 ? -5.177 16.370 12.168 1.00 94.94 195 GLY A N 1
ATOM 1409 C CA . GLY A 1 195 ? -5.746 17.227 11.133 1.00 94.94 195 GLY A CA 1
ATOM 1410 C C . GLY A 1 195 ? -7.264 17.088 11.036 1.00 94.94 195 GLY A C 1
ATOM 1411 O O . GLY A 1 195 ? -7.965 18.097 11.009 1.00 94.94 195 GLY A O 1
ATOM 1412 N N . ILE A 1 196 ? -7.789 15.857 11.076 1.00 93.81 196 ILE A N 1
ATOM 1413 C CA . ILE A 1 196 ? -9.236 15.591 11.127 1.00 93.81 196 ILE A CA 1
ATOM 1414 C C . ILE A 1 196 ? -9.857 16.232 12.371 1.00 93.81 196 ILE A C 1
ATOM 1416 O O . ILE A 1 196 ? -10.872 16.920 12.259 1.00 93.81 196 ILE A O 1
ATOM 1420 N N . TYR A 1 197 ? -9.240 16.051 13.540 1.00 92.50 197 TYR A N 1
ATOM 1421 C CA . TYR A 1 197 ? -9.729 16.633 14.790 1.00 92.50 197 TYR A CA 1
ATOM 1422 C C . TYR A 1 197 ? -9.802 18.166 14.725 1.00 92.50 197 TYR A C 1
ATOM 1424 O O . TYR A 1 197 ? -10.837 18.751 15.050 1.00 92.50 197 TYR A O 1
ATOM 1432 N N . ILE A 1 198 ? -8.731 18.822 14.266 1.00 93.56 198 ILE A N 1
ATOM 1433 C CA . ILE A 1 198 ? -8.684 20.282 14.110 1.00 93.56 198 ILE A CA 1
ATOM 1434 C C . ILE A 1 198 ? -9.744 20.737 13.103 1.00 93.56 198 ILE A C 1
ATOM 1436 O O . ILE A 1 198 ? -10.500 21.669 13.380 1.00 93.56 198 ILE A O 1
ATOM 1440 N N . TRP A 1 199 ? -9.850 20.057 11.961 1.00 93.25 199 TRP A N 1
ATOM 1441 C CA . TRP A 1 199 ? -10.757 20.451 10.889 1.00 93.25 199 TRP A CA 1
ATOM 1442 C C . TRP A 1 199 ? -12.227 20.357 11.301 1.00 93.25 199 TRP A C 1
ATOM 1444 O O . TRP A 1 199 ? -12.991 21.293 11.061 1.00 93.25 199 TRP A O 1
ATOM 1454 N N . VAL A 1 200 ? -12.612 19.279 11.990 1.00 92.31 200 VAL A N 1
ATOM 1455 C CA . VAL A 1 200 ? -13.973 19.116 12.521 1.00 92.31 200 VAL A CA 1
ATOM 1456 C C . VAL A 1 200 ? -14.254 20.109 13.648 1.00 92.31 200 VAL A C 1
ATOM 1458 O O . VAL A 1 200 ? -15.366 20.622 13.743 1.00 92.31 200 VAL A O 1
ATOM 1461 N N . LYS A 1 201 ? -13.259 20.448 14.476 1.00 90.12 201 LYS A N 1
ATOM 1462 C CA . LYS A 1 201 ? -13.423 21.472 15.518 1.00 90.12 201 LYS A CA 1
ATOM 1463 C C . LYS A 1 201 ? -13.638 22.872 14.927 1.00 90.12 201 LYS A C 1
ATOM 1465 O O . LYS A 1 201 ? -14.435 23.633 15.464 1.00 90.12 201 LYS A O 1
ATOM 1470 N N . MET A 1 202 ? -12.953 23.203 13.829 1.00 92.81 202 MET A N 1
ATOM 1471 C CA . MET A 1 202 ? -13.124 24.478 13.115 1.00 92.81 202 MET A CA 1
ATOM 1472 C C . MET A 1 202 ? -14.425 24.536 12.309 1.00 92.81 202 MET A C 1
ATOM 1474 O O . MET A 1 202 ? -15.013 25.606 12.176 1.00 92.81 202 MET A O 1
ATOM 1478 N N . LYS A 1 203 ? -14.872 23.403 11.756 1.00 92.00 203 LYS A N 1
ATOM 1479 C CA . LYS A 1 203 ? -16.117 23.285 10.986 1.00 92.00 203 LYS A CA 1
ATOM 1480 C C . LYS A 1 203 ? -16.969 22.126 11.513 1.00 92.00 203 LYS A C 1
ATOM 1482 O O . LYS A 1 203 ? -16.952 21.041 10.924 1.00 92.00 203 LYS A O 1
ATOM 1487 N N . PRO A 1 204 ? -17.753 22.357 12.582 1.00 86.19 204 PRO A N 1
ATOM 1488 C CA . PRO A 1 204 ? -18.593 21.325 13.188 1.00 86.19 204 PRO A CA 1
ATOM 1489 C C . PRO A 1 204 ? -19.657 20.749 12.246 1.00 86.19 204 PRO A C 1
ATOM 1491 O O . PRO A 1 204 ? -20.163 19.669 12.500 1.00 86.19 204 PRO A O 1
ATOM 1494 N N . GLU A 1 205 ? -19.983 21.430 11.145 1.00 89.06 205 GLU A N 1
ATOM 1495 C CA . GLU A 1 205 ? -20.921 20.952 10.117 1.00 89.06 205 GLU A CA 1
ATOM 1496 C C . GLU A 1 2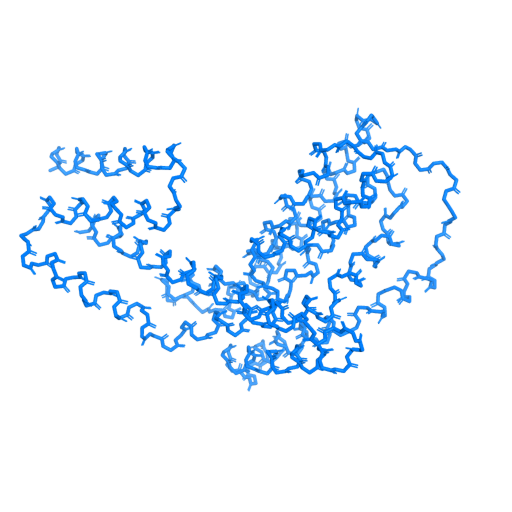05 ? -20.427 19.700 9.369 1.00 89.06 205 GLU A C 1
ATOM 1498 O O . GLU A 1 205 ? -21.217 18.998 8.743 1.00 89.06 205 GLU A O 1
ATOM 1503 N N . LEU A 1 206 ? -19.121 19.408 9.412 1.00 86.50 206 LEU A N 1
ATOM 1504 C CA . LEU A 1 206 ? -18.523 18.292 8.671 1.00 86.50 206 LEU A CA 1
ATOM 1505 C C . LEU A 1 206 ? -18.846 16.918 9.270 1.00 86.50 206 LEU A C 1
ATOM 1507 O O . LEU A 1 206 ? -18.809 15.913 8.552 1.00 86.50 206 LEU A O 1
ATOM 1511 N N . ALA A 1 207 ? -19.116 16.863 10.574 1.00 87.50 207 ALA A N 1
ATOM 1512 C CA . ALA A 1 207 ? -19.381 15.632 11.300 1.00 87.50 207 ALA A CA 1
ATOM 1513 C C . ALA A 1 207 ? -20.418 15.873 12.408 1.00 87.50 207 ALA A C 1
ATOM 1515 O O . ALA A 1 207 ? -20.372 16.907 13.072 1.00 87.50 207 ALA A O 1
ATOM 1516 N N . PRO A 1 208 ? -21.315 14.911 12.670 1.00 78.88 208 PRO A N 1
ATOM 1517 C CA . PRO A 1 208 ? -22.269 15.004 13.770 1.00 78.88 208 PRO A CA 1
ATOM 1518 C C . PRO A 1 208 ? -21.549 15.226 15.109 1.00 78.88 208 PRO A C 1
ATOM 1520 O O . PRO A 1 208 ? -20.531 14.594 15.414 1.00 78.88 208 PRO A O 1
ATOM 1523 N N . GLN A 1 209 ? -22.113 16.085 15.956 1.00 68.31 209 GLN A N 1
ATOM 1524 C CA . GLN A 1 209 ? -21.700 16.148 17.354 1.00 68.31 209 GLN A CA 1
ATOM 1525 C C . GLN A 1 209 ? -22.234 14.900 18.059 1.00 68.31 209 GLN A C 1
ATOM 1527 O O . GLN A 1 209 ? -23.443 14.753 18.229 1.00 68.31 209 GLN A O 1
ATOM 1532 N N . LEU A 1 210 ? -21.338 14.004 18.473 1.00 63.62 210 LEU A N 1
ATOM 1533 C CA . LEU A 1 210 ? -21.669 12.798 19.235 1.00 63.62 210 LEU A CA 1
ATOM 1534 C C . LEU A 1 210 ? -22.121 13.173 20.657 1.00 63.62 210 LEU A C 1
ATOM 1536 O O . LEU A 1 210 ? -21.380 13.038 21.629 1.00 63.62 210 LEU A O 1
ATOM 1540 N N . LYS A 1 211 ? -23.344 13.692 20.780 1.00 52.91 211 LYS A N 1
ATOM 1541 C CA . LYS A 1 211 ? -24.015 13.933 22.058 1.00 52.91 211 LYS A CA 1
ATOM 1542 C C . LYS A 1 211 ? -24.672 12.621 22.501 1.00 52.91 211 LYS A C 1
ATOM 1544 O O . LYS A 1 211 ? -25.645 12.195 21.896 1.00 52.91 211 LYS A O 1
ATOM 1549 N N . GLY A 1 212 ? -24.132 11.978 23.540 1.00 53.16 212 GLY A N 1
ATOM 1550 C CA . GLY A 1 212 ? -24.801 10.862 24.231 1.00 53.16 212 GLY A CA 1
ATOM 1551 C C . GLY A 1 212 ? -24.341 9.436 23.902 1.00 53.16 212 GLY A C 1
ATOM 1552 O O . GLY A 1 212 ? -24.954 8.494 24.392 1.00 53.16 212 GLY A O 1
ATOM 1553 N N . ALA A 1 213 ? -23.268 9.232 23.130 1.00 60.25 213 ALA A N 1
ATOM 1554 C CA . ALA A 1 213 ? -22.704 7.889 22.962 1.00 60.25 213 ALA A CA 1
ATOM 1555 C C . ALA A 1 213 ? -22.088 7.391 24.286 1.00 60.25 213 ALA A C 1
ATOM 1557 O O . ALA A 1 213 ? -21.279 8.098 24.897 1.00 60.25 213 ALA A O 1
ATOM 1558 N N . ALA A 1 214 ? -22.466 6.183 24.723 1.00 61.75 214 ALA A N 1
ATOM 1559 C CA . ALA A 1 214 ? -21.892 5.541 25.904 1.00 61.75 214 ALA A CA 1
ATOM 1560 C C . ALA A 1 214 ? -20.364 5.482 25.775 1.00 61.75 214 ALA A C 1
ATOM 1562 O O . ALA A 1 214 ? -19.833 5.125 24.724 1.00 61.75 214 ALA A O 1
ATOM 1563 N N . VAL A 1 215 ? -19.651 5.877 26.832 1.00 66.44 215 VAL A N 1
ATOM 1564 C CA . VAL A 1 215 ? -18.186 5.888 26.818 1.00 66.44 215 VAL A CA 1
ATOM 1565 C C . VAL A 1 215 ? -17.711 4.439 26.862 1.00 66.44 215 VAL A C 1
ATOM 1567 O O . VAL A 1 215 ? -17.952 3.787 27.879 1.00 66.44 215 VAL A O 1
ATOM 1570 N N . PRO A 1 216 ? -17.019 3.934 25.821 1.00 73.00 216 PRO A N 1
ATOM 1571 C CA . PRO A 1 216 ? -16.507 2.583 25.887 1.00 73.00 216 PRO A CA 1
ATOM 1572 C C . PRO A 1 216 ? -15.494 2.499 27.026 1.00 73.00 216 PRO A C 1
ATOM 1574 O O . PRO A 1 216 ? -14.575 3.326 27.125 1.00 73.00 216 PRO A O 1
ATOM 1577 N N . THR A 1 217 ? -15.677 1.517 27.904 1.00 82.50 217 THR A N 1
ATOM 1578 C CA . THR A 1 217 ? -14.765 1.291 29.031 1.00 82.50 217 THR A CA 1
ATOM 1579 C C . THR A 1 217 ? -13.376 0.929 28.509 1.00 82.50 217 THR A C 1
ATOM 1581 O O . THR A 1 217 ? -13.224 0.376 27.418 1.00 82.50 217 THR A O 1
ATOM 1584 N N . MET A 1 218 ? -12.324 1.200 29.293 1.00 80.50 218 MET A N 1
ATOM 1585 C CA . MET A 1 218 ? -10.961 0.802 28.902 1.00 80.50 218 MET A CA 1
ATOM 1586 C C . MET A 1 218 ? -10.862 -0.704 28.616 1.00 80.50 218 MET A C 1
ATOM 1588 O O . MET A 1 218 ? -10.154 -1.110 27.696 1.00 80.50 218 MET A O 1
ATOM 1592 N N . ARG A 1 219 ? -11.667 -1.519 29.312 1.00 83.75 219 ARG A N 1
ATOM 1593 C CA . ARG A 1 219 ? -11.826 -2.950 29.033 1.00 83.75 219 ARG A CA 1
ATOM 1594 C C . ARG A 1 219 ? -12.333 -3.219 27.613 1.00 83.75 219 ARG A C 1
ATOM 1596 O O . ARG A 1 219 ? -11.743 -4.031 26.911 1.00 83.75 219 ARG A O 1
ATOM 1603 N N . GLU A 1 220 ? -13.372 -2.522 27.160 1.00 81.44 220 GLU A N 1
ATOM 1604 C CA . GLU A 1 220 ? -13.932 -2.687 25.811 1.00 81.44 220 GLU A CA 1
ATOM 1605 C C . GLU A 1 220 ? -12.976 -2.210 24.716 1.00 81.44 220 GLU A C 1
ATOM 1607 O O . GLU A 1 220 ? -12.938 -2.804 23.637 1.00 81.44 220 GLU A O 1
ATOM 1612 N N . LYS A 1 221 ? -12.182 -1.166 24.992 1.00 83.19 221 LYS A N 1
ATOM 1613 C CA . LYS A 1 221 ? -11.134 -0.669 24.088 1.00 83.19 221 LYS A CA 1
ATOM 1614 C C . LYS A 1 221 ? -9.991 -1.668 23.926 1.00 83.19 221 LYS A C 1
ATOM 1616 O O . LYS A 1 221 ? -9.571 -1.941 22.802 1.00 83.19 221 LYS A O 1
ATOM 1621 N N . MET A 1 222 ? -9.508 -2.230 25.034 1.00 84.19 222 MET A N 1
ATOM 1622 C CA . MET A 1 222 ? -8.478 -3.272 25.014 1.00 84.19 222 MET A CA 1
ATOM 1623 C C . MET A 1 222 ? -8.999 -4.558 24.373 1.00 84.19 222 MET A C 1
ATOM 1625 O O . MET A 1 222 ? -8.296 -5.172 23.578 1.00 84.19 222 MET A O 1
ATOM 1629 N N . GLN A 1 223 ? -10.253 -4.933 24.636 1.00 86.25 223 GLN A N 1
ATOM 1630 C CA . GLN A 1 223 ? -10.881 -6.087 23.995 1.00 86.25 223 GLN A CA 1
ATOM 1631 C C . GLN A 1 223 ? -11.018 -5.892 22.478 1.00 86.25 223 GLN A C 1
ATOM 1633 O O . GLN A 1 223 ? -10.819 -6.842 21.727 1.00 86.25 223 GLN A O 1
ATOM 1638 N N . ALA A 1 224 ? -11.298 -4.670 22.011 1.00 82.19 224 ALA A N 1
ATOM 1639 C CA . ALA A 1 224 ? -11.311 -4.337 20.583 1.00 82.19 224 ALA A CA 1
ATOM 1640 C C . ALA A 1 224 ? -9.943 -4.552 19.921 1.00 82.19 224 ALA A C 1
ATOM 1642 O O . ALA A 1 224 ? -9.867 -5.143 18.851 1.00 82.19 224 ALA A O 1
ATOM 1643 N N . LEU A 1 225 ? -8.861 -4.111 20.573 1.00 81.44 225 LEU A N 1
ATOM 1644 C CA . LEU A 1 225 ? -7.500 -4.382 20.098 1.00 81.44 225 LEU A CA 1
ATOM 1645 C C . LEU A 1 225 ? -7.185 -5.881 20.135 1.00 81.44 225 LEU A C 1
ATOM 1647 O O . LEU A 1 225 ? -6.592 -6.413 19.200 1.00 81.44 225 LEU A O 1
ATOM 1651 N N . GLY A 1 226 ? -7.656 -6.591 21.162 1.00 81.81 226 GLY A N 1
ATOM 1652 C CA . GLY A 1 226 ? -7.562 -8.048 21.232 1.00 81.81 226 GLY A CA 1
ATOM 1653 C C . GLY A 1 226 ? -8.248 -8.747 20.054 1.00 81.81 226 GLY A C 1
ATOM 1654 O O . GLY A 1 226 ? -7.750 -9.754 19.571 1.00 81.81 226 GLY A O 1
ATOM 1655 N N . GLN A 1 227 ? -9.334 -8.190 19.511 1.00 82.69 227 GLN A N 1
ATOM 1656 C CA . GLN A 1 227 ? -9.992 -8.728 18.310 1.00 82.69 227 GLN A CA 1
ATOM 1657 C C . GLN A 1 227 ? -9.165 -8.532 17.026 1.00 82.69 227 GLN A C 1
ATOM 1659 O O . GLN A 1 227 ? -9.413 -9.217 16.037 1.00 82.69 227 GLN A O 1
ATOM 1664 N N . THR A 1 228 ? -8.158 -7.652 17.040 1.00 85.94 228 THR A N 1
ATOM 1665 C CA . THR A 1 228 ? -7.203 -7.451 15.932 1.00 85.94 228 THR A CA 1
ATOM 1666 C C . THR A 1 228 ? -5.930 -8.292 16.054 1.00 85.94 228 THR A C 1
ATOM 1668 O O . THR A 1 228 ? -4.983 -8.080 15.299 1.00 85.94 228 THR A O 1
ATOM 1671 N N . TRP A 1 229 ? -5.888 -9.264 16.973 1.00 87.81 229 TRP A N 1
ATOM 1672 C CA . TRP A 1 229 ? -4.688 -10.068 17.223 1.00 87.81 229 TRP A CA 1
ATOM 1673 C C . TRP A 1 229 ? -4.162 -10.784 15.971 1.00 87.81 229 TRP A C 1
ATOM 1675 O O . TRP A 1 229 ? -2.954 -10.834 15.797 1.00 87.81 229 TRP A O 1
ATOM 1685 N N . GLU A 1 230 ? -5.028 -11.283 15.078 1.00 87.81 230 GLU A N 1
ATOM 1686 C CA . GLU A 1 230 ? -4.595 -11.954 13.838 1.00 87.81 230 GLU A CA 1
ATOM 1687 C C . GLU A 1 230 ? -3.815 -11.006 12.921 1.00 87.81 230 GLU A C 1
ATOM 1689 O O . GLU A 1 230 ? -2.817 -11.401 12.328 1.00 87.81 230 GLU A O 1
ATOM 1694 N N . LEU A 1 231 ? -4.243 -9.742 12.840 1.00 88.94 231 LEU A N 1
ATOM 1695 C CA . LEU A 1 231 ? -3.575 -8.706 12.053 1.00 88.94 231 LEU A CA 1
ATOM 1696 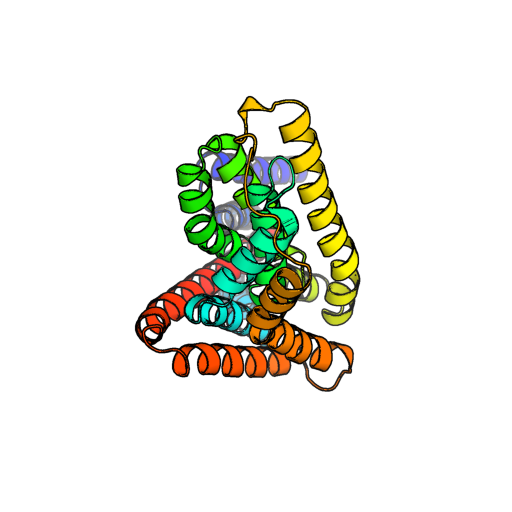C C . LEU A 1 231 ? -2.207 -8.361 12.653 1.00 88.94 231 LEU A C 1
ATOM 1698 O O . LEU A 1 231 ? -1.214 -8.295 11.932 1.00 88.94 231 LEU A O 1
ATOM 1702 N N . LEU A 1 232 ? -2.148 -8.200 13.978 1.00 88.38 232 LEU A N 1
ATOM 1703 C CA . LEU A 1 232 ? -0.903 -7.927 14.697 1.00 88.38 232 LEU A CA 1
ATOM 1704 C C . LEU A 1 232 ? 0.073 -9.104 14.630 1.00 88.38 232 LEU A C 1
ATOM 1706 O O . LEU A 1 232 ? 1.263 -8.889 14.424 1.00 88.38 232 LEU A O 1
ATOM 1710 N N . LEU A 1 233 ? -0.423 -10.334 14.772 1.00 89.94 233 LEU A N 1
ATOM 1711 C CA . LEU A 1 233 ? 0.364 -11.559 14.670 1.00 89.94 233 LEU A CA 1
ATOM 1712 C C . LEU A 1 233 ? 0.964 -11.695 13.273 1.00 89.94 233 LEU A C 1
ATOM 1714 O O . LEU A 1 233 ? 2.146 -11.992 13.144 1.00 89.94 233 LEU A O 1
ATOM 1718 N N . LEU A 1 234 ? 0.168 -11.446 12.234 1.00 90.50 234 LEU A N 1
ATOM 1719 C CA . LEU A 1 234 ? 0.616 -11.561 10.855 1.00 90.50 234 LEU A CA 1
ATOM 1720 C C . LEU A 1 234 ? 1.662 -10.490 10.517 1.00 90.50 234 LEU A C 1
ATOM 1722 O O . LEU A 1 234 ? 2.713 -10.819 9.970 1.00 90.50 234 LEU A O 1
ATOM 1726 N N . PHE A 1 235 ? 1.441 -9.241 10.937 1.00 90.38 235 PHE A N 1
ATOM 1727 C CA . PHE A 1 235 ? 2.448 -8.184 10.830 1.00 90.38 235 PHE A CA 1
ATOM 1728 C C . PHE A 1 235 ? 3.735 -8.531 11.589 1.00 90.38 235 PHE A C 1
ATOM 1730 O O . PHE A 1 235 ? 4.824 -8.448 11.025 1.00 90.38 235 PHE A O 1
ATOM 1737 N N . ALA A 1 236 ? 3.626 -8.946 12.854 1.00 90.62 236 ALA A N 1
ATOM 1738 C CA . ALA A 1 236 ? 4.777 -9.272 13.690 1.00 90.62 236 ALA A CA 1
ATOM 1739 C C . ALA A 1 236 ? 5.554 -10.484 13.159 1.00 90.62 236 ALA A C 1
ATOM 1741 O O . ALA A 1 236 ? 6.779 -10.479 13.206 1.00 90.62 236 ALA A O 1
ATOM 1742 N N . ALA A 1 237 ? 4.873 -11.494 12.615 1.00 90.88 237 ALA A N 1
ATOM 1743 C CA . ALA A 1 237 ? 5.515 -12.654 12.008 1.00 90.88 237 ALA A CA 1
ATOM 1744 C C . ALA A 1 237 ? 6.304 -12.262 10.751 1.00 90.88 237 ALA A C 1
ATOM 1746 O O . ALA A 1 237 ? 7.476 -12.610 10.625 1.00 90.88 237 ALA A O 1
ATOM 1747 N N . VAL A 1 238 ? 5.696 -11.492 9.844 1.00 91.50 238 VAL A N 1
ATOM 1748 C CA . VAL A 1 238 ? 6.344 -11.068 8.594 1.00 91.50 238 VAL A CA 1
ATOM 1749 C C . VAL A 1 238 ? 7.479 -10.087 8.877 1.00 91.50 238 VAL A C 1
ATOM 1751 O O . VAL A 1 238 ? 8.619 -10.327 8.496 1.00 91.50 238 VAL A O 1
ATOM 1754 N N . MET A 1 239 ? 7.206 -8.998 9.594 1.00 90.56 239 MET A N 1
ATOM 1755 C CA . MET A 1 239 ? 8.224 -7.983 9.862 1.00 90.56 239 MET A CA 1
ATOM 1756 C C . MET A 1 239 ? 9.293 -8.477 10.832 1.00 90.56 239 MET A C 1
ATOM 1758 O O . MET A 1 239 ? 10.466 -8.169 10.650 1.00 90.56 239 MET A O 1
ATOM 1762 N N . GLY A 1 240 ? 8.915 -9.269 11.837 1.00 90.31 240 GLY A N 1
ATOM 1763 C CA . GLY A 1 240 ? 9.850 -9.838 12.803 1.00 90.31 240 GLY A CA 1
ATOM 1764 C C . GLY A 1 240 ? 10.840 -10.794 12.148 1.00 90.31 240 GLY A C 1
ATOM 1765 O O . GLY A 1 240 ? 12.035 -10.678 12.397 1.00 90.31 240 GLY A O 1
ATOM 1766 N N . THR A 1 241 ? 10.385 -11.682 11.259 1.00 91.56 241 THR A N 1
ATOM 1767 C CA . THR A 1 241 ? 11.292 -12.598 10.542 1.00 91.56 241 THR A CA 1
ATOM 1768 C C . THR A 1 241 ? 12.247 -11.860 9.603 1.00 91.56 241 THR A C 1
ATOM 1770 O O . THR A 1 241 ? 13.424 -12.218 9.553 1.00 91.56 241 THR A O 1
ATOM 1773 N N . ILE A 1 242 ? 11.784 -10.791 8.941 1.00 90.50 242 ILE A N 1
ATOM 1774 C CA . ILE A 1 242 ? 12.623 -9.933 8.090 1.00 90.50 242 ILE A CA 1
ATOM 1775 C C . ILE A 1 242 ? 13.660 -9.169 8.926 1.00 90.50 242 ILE A C 1
ATOM 1777 O O . ILE A 1 242 ? 14.836 -9.129 8.572 1.00 90.50 242 ILE A O 1
ATOM 1781 N N . TYR A 1 243 ? 13.247 -8.551 10.036 1.00 88.19 243 TYR A N 1
ATOM 1782 C CA . TYR A 1 243 ? 14.124 -7.703 10.853 1.00 88.19 243 TYR A CA 1
ATOM 1783 C C . TYR A 1 243 ? 15.137 -8.496 11.672 1.00 88.19 243 TYR A C 1
ATOM 1785 O O . TYR A 1 243 ? 16.260 -8.035 11.858 1.00 88.19 243 TYR A O 1
ATOM 1793 N N . LEU A 1 244 ? 14.764 -9.691 12.130 1.00 88.69 244 LEU A N 1
ATOM 1794 C CA . LEU A 1 244 ? 15.676 -10.602 12.821 1.00 88.69 244 LEU A CA 1
ATOM 1795 C C . LEU A 1 244 ? 16.616 -11.339 11.853 1.00 88.69 244 LEU A C 1
ATOM 1797 O O . LEU A 1 244 ? 17.489 -12.071 12.308 1.00 88.69 244 LEU A O 1
ATOM 1801 N N . GLY A 1 245 ? 16.442 -11.171 10.536 1.00 87.00 245 GLY A N 1
ATOM 1802 C CA . GLY A 1 245 ? 17.242 -11.856 9.519 1.00 87.00 245 GLY A CA 1
ATOM 1803 C C . GLY A 1 245 ? 16.995 -13.366 9.452 1.00 87.00 245 GLY A C 1
ATOM 1804 O O . GLY A 1 245 ? 17.831 -14.092 8.927 1.00 87.00 245 GLY A O 1
ATOM 1805 N N . VAL A 1 246 ? 15.868 -13.841 9.995 1.00 90.88 246 VAL A N 1
ATOM 1806 C CA . VAL A 1 246 ? 15.499 -15.267 10.021 1.00 90.88 246 VAL A CA 1
ATOM 1807 C C . VAL A 1 246 ? 15.016 -15.734 8.650 1.00 90.88 246 VAL A C 1
ATOM 1809 O O . VAL A 1 246 ? 15.250 -16.880 8.281 1.00 90.88 246 VAL A O 1
ATOM 1812 N N . ALA A 1 247 ? 14.337 -14.858 7.907 1.00 90.06 247 ALA A N 1
ATOM 1813 C CA . ALA A 1 247 ? 13.806 -15.151 6.583 1.00 90.06 247 ALA A CA 1
ATOM 1814 C C . ALA A 1 247 ? 14.053 -13.980 5.630 1.00 90.06 247 ALA A C 1
ATOM 1816 O O . ALA A 1 247 ? 14.040 -12.809 6.026 1.00 90.06 247 ALA A O 1
ATOM 1817 N N . THR A 1 248 ? 14.231 -14.289 4.350 1.00 89.88 248 THR A N 1
ATOM 1818 C CA . THR A 1 248 ? 14.241 -13.277 3.291 1.00 89.88 248 THR A CA 1
ATOM 1819 C C . THR A 1 248 ? 12.858 -12.622 3.157 1.00 89.88 248 THR A C 1
ATOM 1821 O O . THR A 1 248 ? 11.845 -13.228 3.516 1.00 89.88 248 THR A O 1
ATOM 1824 N N . PRO A 1 249 ? 12.757 -11.401 2.595 1.00 87.81 249 PRO A N 1
ATOM 1825 C CA . PRO A 1 249 ? 11.463 -10.761 2.353 1.00 87.81 249 PRO A CA 1
ATOM 1826 C C . PRO A 1 249 ? 10.485 -11.642 1.566 1.00 87.81 249 PRO A C 1
ATOM 1828 O O . PRO A 1 249 ? 9.296 -11.656 1.874 1.00 87.81 249 PRO A O 1
ATOM 1831 N N . THR A 1 250 ? 10.981 -12.416 0.598 1.00 90.00 250 THR A N 1
ATOM 1832 C CA . THR A 1 250 ? 10.171 -13.347 -0.200 1.00 90.00 250 THR A CA 1
ATOM 1833 C C . THR A 1 250 ? 9.646 -14.516 0.635 1.00 90.00 250 THR A C 1
ATOM 1835 O O . THR A 1 250 ? 8.463 -14.837 0.551 1.00 90.00 250 THR A O 1
ATOM 1838 N N . GLU A 1 251 ? 10.483 -15.128 1.476 1.00 92.19 251 GLU A N 1
ATOM 1839 C CA . GLU A 1 251 ? 10.066 -16.210 2.381 1.00 92.19 251 GLU A CA 1
ATOM 1840 C C . GLU A 1 251 ? 9.068 -15.711 3.432 1.00 92.19 251 GLU A C 1
ATOM 1842 O O . GLU A 1 251 ? 8.039 -16.346 3.666 1.00 92.19 251 GLU A O 1
ATOM 1847 N N . ALA A 1 252 ? 9.318 -14.535 4.013 1.00 91.81 252 ALA A N 1
ATOM 1848 C CA . ALA A 1 252 ? 8.402 -13.899 4.952 1.00 91.81 252 ALA A CA 1
ATOM 1849 C C . ALA A 1 252 ? 7.049 -13.579 4.294 1.00 91.81 252 ALA A C 1
ATOM 1851 O O . ALA A 1 252 ? 5.998 -13.840 4.882 1.00 91.81 252 ALA A O 1
ATOM 1852 N N . ALA A 1 253 ? 7.055 -13.079 3.054 1.00 90.88 253 ALA A N 1
ATOM 1853 C CA . ALA A 1 253 ? 5.841 -12.836 2.280 1.00 90.88 253 ALA A CA 1
ATOM 1854 C C . ALA A 1 253 ? 5.077 -14.133 1.979 1.00 90.88 253 ALA A C 1
ATOM 1856 O O . ALA A 1 253 ? 3.853 -14.154 2.093 1.00 90.88 253 ALA A O 1
ATOM 1857 N N . ALA A 1 254 ? 5.775 -15.221 1.637 1.00 92.94 254 ALA A N 1
ATOM 1858 C CA . ALA A 1 254 ? 5.163 -16.525 1.386 1.00 92.94 254 ALA A CA 1
ATOM 1859 C C . ALA A 1 254 ? 4.498 -17.099 2.648 1.00 92.94 254 ALA A C 1
ATOM 1861 O O . ALA A 1 254 ? 3.355 -17.559 2.593 1.00 92.94 254 ALA A O 1
ATOM 1862 N N . LEU A 1 255 ? 5.172 -17.013 3.800 1.00 93.50 255 LEU A N 1
ATOM 1863 C CA . LEU A 1 255 ? 4.600 -17.406 5.090 1.00 93.50 255 LEU A CA 1
ATOM 1864 C C . LEU A 1 255 ? 3.377 -16.549 5.439 1.00 93.50 255 LEU A C 1
ATOM 1866 O O . LEU A 1 255 ? 2.329 -17.083 5.802 1.00 93.50 255 LEU A O 1
ATOM 1870 N N . GLY A 1 256 ? 3.475 -15.228 5.279 1.00 92.56 256 GLY A N 1
ATOM 1871 C CA . GLY A 1 256 ? 2.364 -14.308 5.514 1.00 92.56 256 GLY A CA 1
ATOM 1872 C C . GLY A 1 256 ? 1.158 -14.592 4.613 1.00 92.56 256 GLY A C 1
ATOM 1873 O O . GLY A 1 256 ? 0.029 -14.669 5.097 1.00 92.56 256 GLY A O 1
ATOM 1874 N N . ALA A 1 257 ? 1.392 -14.832 3.322 1.00 93.56 257 ALA A N 1
ATOM 1875 C CA . ALA A 1 257 ? 0.387 -15.254 2.349 1.00 93.56 257 ALA A CA 1
ATOM 1876 C C . ALA A 1 257 ? -0.317 -16.554 2.766 1.00 93.56 257 ALA A C 1
ATOM 1878 O O . ALA A 1 257 ? -1.549 -16.634 2.735 1.00 93.56 257 ALA A O 1
ATOM 1879 N N . PHE A 1 258 ? 0.451 -17.553 3.206 1.00 94.44 258 PHE A N 1
ATOM 1880 C CA . PHE A 1 258 ? -0.084 -18.820 3.695 1.00 94.44 258 PHE A CA 1
ATOM 1881 C C . PHE A 1 258 ? -0.978 -18.629 4.929 1.00 94.44 258 PHE A C 1
ATOM 1883 O O . PHE A 1 258 ? -2.109 -19.120 4.958 1.00 94.44 258 PHE A O 1
ATOM 1890 N N . PHE A 1 259 ? -0.520 -17.867 5.927 1.00 92.62 259 PHE A N 1
ATOM 1891 C CA . PHE A 1 259 ? -1.318 -17.593 7.124 1.00 92.62 259 PHE A CA 1
ATOM 1892 C C . PHE A 1 259 ? -2.561 -16.754 6.819 1.00 92.62 259 PHE A C 1
ATOM 1894 O O . PHE A 1 259 ? -3.628 -17.054 7.351 1.00 92.62 259 PHE A O 1
ATOM 1901 N N . ALA A 1 260 ? -2.469 -15.764 5.928 1.00 92.19 260 ALA A N 1
ATOM 1902 C CA . ALA A 1 260 ? -3.623 -14.978 5.502 1.00 92.19 260 ALA A CA 1
ATOM 1903 C C . ALA A 1 260 ? -4.689 -15.863 4.838 1.00 92.19 260 ALA A C 1
ATOM 1905 O O . ALA A 1 260 ? -5.868 -15.765 5.175 1.00 92.19 260 ALA A O 1
ATOM 1906 N N . MET A 1 261 ? -4.278 -16.773 3.949 1.00 93.94 261 MET A N 1
ATOM 1907 C CA . MET A 1 261 ? -5.175 -17.748 3.322 1.00 93.94 261 MET A CA 1
ATOM 1908 C C . MET A 1 261 ? -5.829 -18.665 4.365 1.00 93.94 261 MET A C 1
ATOM 1910 O O . MET A 1 261 ? -7.039 -18.898 4.334 1.00 93.94 261 MET A O 1
ATOM 1914 N N . LEU A 1 262 ? -5.053 -19.141 5.341 1.00 92.06 262 LEU A N 1
ATOM 1915 C CA . LEU A 1 262 ? -5.562 -19.966 6.433 1.00 92.06 262 LEU A CA 1
ATOM 1916 C C . LEU A 1 262 ? -6.597 -19.220 7.292 1.00 92.06 262 LEU A C 1
ATOM 1918 O O . LEU A 1 262 ? -7.608 -19.813 7.678 1.00 92.06 262 LEU A O 1
ATOM 1922 N N . SER A 1 263 ? -6.394 -17.924 7.544 1.00 90.56 263 SER A N 1
ATOM 1923 C CA . SER A 1 263 ? -7.363 -17.076 8.248 1.00 90.56 263 SER A CA 1
ATOM 1924 C C . SER A 1 263 ? -8.691 -16.965 7.496 1.00 90.56 263 SER A C 1
ATOM 1926 O O . SER A 1 263 ? -9.747 -16.986 8.128 1.00 90.56 263 SER A O 1
ATOM 1928 N N . VAL A 1 264 ? -8.677 -16.919 6.157 1.00 92.12 264 VAL A N 1
ATOM 1929 C CA . VAL A 1 264 ? -9.915 -16.943 5.354 1.00 92.12 264 VAL A CA 1
ATOM 1930 C C . VAL A 1 264 ? -10.618 -18.293 5.483 1.00 92.12 264 VAL A C 1
ATOM 1932 O O . VAL A 1 264 ? -11.821 -18.344 5.731 1.00 92.12 264 VAL A O 1
ATOM 1935 N N . LEU A 1 265 ? -9.875 -19.396 5.350 1.00 91.44 265 LEU A N 1
ATOM 1936 C CA . LEU A 1 265 ? -10.433 -20.754 5.353 1.00 91.44 265 LEU A CA 1
ATOM 1937 C C . LEU A 1 265 ? -11.074 -21.145 6.689 1.00 91.44 265 LEU A C 1
ATOM 1939 O O . LEU A 1 265 ? -12.049 -21.901 6.698 1.00 91.44 265 LEU A O 1
ATOM 1943 N N . ARG A 1 266 ? -10.537 -20.630 7.802 1.00 89.62 266 ARG A N 1
ATOM 1944 C CA . ARG A 1 266 ? -11.051 -20.866 9.159 1.00 89.62 266 ARG A CA 1
ATOM 1945 C C . ARG A 1 266 ? -12.317 -20.070 9.477 1.00 89.62 266 ARG A C 1
ATOM 1947 O O . ARG A 1 266 ? -13.032 -20.440 10.405 1.00 89.62 266 ARG A O 1
ATOM 1954 N N . ARG A 1 267 ? -12.610 -18.991 8.742 1.00 87.88 267 ARG A N 1
ATOM 1955 C CA . ARG A 1 267 ? -13.755 -18.118 9.027 1.00 87.88 267 ARG A CA 1
ATOM 1956 C C . ARG A 1 267 ? -14.998 -18.546 8.228 1.00 87.88 267 ARG A C 1
ATOM 1958 O O . ARG A 1 267 ? -14.970 -18.541 6.993 1.00 87.88 267 ARG A O 1
ATOM 1965 N N . PRO A 1 268 ? -16.107 -18.910 8.900 1.00 83.38 268 PRO A N 1
ATOM 1966 C CA . PRO A 1 268 ? -17.325 -19.343 8.220 1.00 83.38 268 PRO A CA 1
ATOM 1967 C C . PRO A 1 268 ? -17.908 -18.211 7.360 1.00 83.38 268 PRO A C 1
ATOM 1969 O O . PRO A 1 268 ? -17.862 -17.043 7.738 1.00 83.38 268 PRO A O 1
ATOM 1972 N N . GLY A 1 269 ? -18.420 -18.555 6.174 1.00 85.31 269 GLY A N 1
ATOM 1973 C CA . GLY A 1 269 ? -19.022 -17.599 5.232 1.00 85.31 269 GLY A CA 1
ATOM 1974 C C . GLY A 1 269 ? -18.040 -16.689 4.478 1.00 85.31 269 GLY A C 1
ATOM 1975 O O . GLY A 1 269 ? -18.473 -15.868 3.681 1.00 85.31 269 GLY A O 1
ATOM 1976 N N . ARG A 1 270 ? -16.720 -16.812 4.691 1.00 89.06 270 ARG A N 1
ATOM 1977 C CA . ARG A 1 270 ? -15.710 -15.979 4.003 1.00 89.06 270 ARG A CA 1
ATOM 1978 C C . ARG A 1 270 ? -15.017 -16.669 2.823 1.00 89.06 270 ARG A C 1
ATOM 1980 O O . ARG A 1 270 ? -14.314 -16.006 2.069 1.00 89.06 270 ARG A O 1
ATOM 1987 N N . LYS A 1 271 ? -15.243 -17.970 2.616 1.00 87.81 271 LYS A N 1
ATOM 1988 C CA . LYS A 1 271 ? -14.616 -18.751 1.529 1.00 87.81 271 LYS A CA 1
ATOM 1989 C C . LYS A 1 271 ? -14.980 -18.241 0.132 1.00 87.81 271 LYS A C 1
ATOM 1991 O O . LYS A 1 271 ? -14.148 -18.280 -0.766 1.00 87.81 271 LYS A O 1
ATOM 1996 N N . GLU A 1 272 ? -16.182 -17.699 -0.034 1.00 88.81 272 GLU A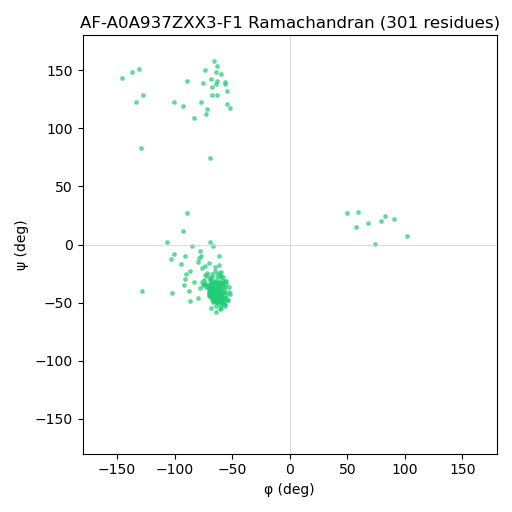 N 1
ATOM 1997 C CA . GLU A 1 272 ? -16.643 -17.096 -1.293 1.00 88.81 272 GLU A CA 1
ATOM 1998 C C . GLU A 1 272 ? -15.802 -15.870 -1.691 1.00 88.81 272 GLU A C 1
ATOM 2000 O O . GLU A 1 272 ? -15.611 -15.591 -2.874 1.00 88.81 272 GLU A O 1
ATOM 2005 N N . ASN A 1 273 ? -15.196 -15.189 -0.711 1.00 88.75 273 ASN A N 1
ATOM 2006 C CA . ASN A 1 273 ? -14.345 -14.025 -0.952 1.00 88.75 273 ASN A CA 1
ATOM 2007 C C . ASN A 1 273 ? -12.943 -14.391 -1.460 1.00 88.75 273 ASN A C 1
ATOM 2009 O O . ASN A 1 273 ? -12.216 -13.494 -1.886 1.00 88.75 273 ASN A O 1
ATOM 2013 N N . ILE A 1 274 ? -12.548 -15.672 -1.450 1.00 92.44 274 ILE A N 1
ATOM 2014 C CA . ILE A 1 274 ? -11.234 -16.110 -1.952 1.00 92.44 274 ILE A CA 1
ATOM 2015 C C . ILE A 1 274 ? -11.096 -15.774 -3.440 1.00 92.44 274 ILE A C 1
ATOM 2017 O O . ILE A 1 274 ? -10.078 -15.221 -3.849 1.00 92.44 274 ILE A O 1
ATOM 2021 N N . GLY A 1 275 ? -12.130 -16.045 -4.245 1.00 91.38 275 GLY A N 1
ATOM 2022 C CA . GLY A 1 275 ? -12.112 -15.748 -5.682 1.00 91.38 275 GLY A CA 1
ATOM 2023 C C . GLY A 1 275 ? -11.984 -14.250 -5.967 1.00 91.38 275 GLY A C 1
ATOM 2024 O O . GLY A 1 275 ? -11.219 -13.842 -6.842 1.00 91.38 275 GLY A O 1
ATOM 2025 N N . VAL A 1 276 ? -12.670 -13.421 -5.174 1.00 88.75 276 VAL A N 1
ATOM 2026 C CA . VAL A 1 276 ? -12.540 -11.959 -5.247 1.00 88.75 276 VAL A CA 1
ATOM 2027 C C . VAL A 1 276 ? -11.122 -11.540 -4.876 1.00 88.75 276 VAL A C 1
ATOM 2029 O O . VAL A 1 276 ? -10.496 -10.800 -5.626 1.00 88.75 276 VAL A O 1
ATOM 2032 N N . GLY A 1 277 ? -10.586 -12.052 -3.767 1.00 89.31 277 GLY A N 1
ATOM 2033 C CA . GLY A 1 277 ? -9.236 -11.725 -3.325 1.00 89.31 277 GLY A CA 1
ATOM 2034 C C . GLY A 1 277 ? -8.164 -12.115 -4.346 1.00 89.31 277 GLY A C 1
ATOM 2035 O O . GLY A 1 277 ? -7.305 -11.297 -4.640 1.00 89.31 277 GLY A O 1
ATOM 2036 N N . LEU A 1 278 ? -8.261 -13.297 -4.967 1.00 92.44 278 LEU A N 1
ATOM 2037 C CA . LEU A 1 278 ? -7.359 -13.732 -6.044 1.00 92.44 278 LEU A CA 1
ATOM 2038 C C . LEU A 1 278 ? -7.404 -12.795 -7.257 1.00 92.44 278 LEU A C 1
ATOM 2040 O O . LEU A 1 278 ? -6.361 -12.428 -7.799 1.00 92.44 278 LEU A O 1
ATOM 2044 N N . ARG A 1 279 ? -8.607 -12.387 -7.678 1.00 92.06 279 ARG A N 1
ATOM 2045 C CA . ARG A 1 279 ? -8.784 -11.457 -8.800 1.00 92.06 279 ARG A CA 1
ATOM 2046 C C . ARG A 1 279 ? -8.199 -10.081 -8.491 1.00 92.06 279 ARG A C 1
ATOM 2048 O O . ARG A 1 279 ? -7.547 -9.495 -9.353 1.00 92.06 279 ARG A O 1
ATOM 2055 N N . GLU A 1 280 ? -8.426 -9.571 -7.284 1.00 88.56 280 GLU A N 1
ATOM 2056 C CA . GLU A 1 280 ? -7.873 -8.289 -6.834 1.00 88.56 280 GLU A CA 1
ATOM 2057 C C . GLU A 1 280 ? -6.341 -8.354 -6.750 1.00 88.56 280 GLU A C 1
ATOM 2059 O O . GLU A 1 280 ? -5.671 -7.469 -7.278 1.00 88.56 280 GLU A O 1
ATOM 2064 N N . THR A 1 281 ? -5.776 -9.447 -6.218 1.00 90.38 281 THR A N 1
ATOM 2065 C CA . THR A 1 281 ? -4.328 -9.696 -6.239 1.00 90.38 281 THR A CA 1
ATOM 2066 C C . THR A 1 281 ? -3.784 -9.676 -7.659 1.00 90.38 281 THR A C 1
ATOM 2068 O O . THR A 1 281 ? -2.860 -8.918 -7.933 1.00 90.38 281 THR A O 1
ATOM 2071 N N . GLY A 1 282 ? -4.367 -10.454 -8.577 1.00 91.94 282 GLY A N 1
ATOM 2072 C CA . GLY A 1 282 ? -3.914 -10.498 -9.967 1.00 91.94 282 GLY A CA 1
ATOM 2073 C C . GLY A 1 282 ? -3.992 -9.127 -10.641 1.00 91.94 282 GLY A C 1
ATOM 2074 O O . GLY A 1 282 ? -3.036 -8.695 -11.278 1.00 91.94 282 GLY A O 1
ATOM 2075 N N . THR A 1 283 ? -5.084 -8.392 -10.423 1.00 88.69 283 THR A N 1
ATOM 2076 C CA . THR A 1 283 ? -5.269 -7.038 -10.970 1.00 88.69 283 THR A CA 1
ATOM 2077 C C . THR A 1 283 ? -4.226 -6.059 -10.420 1.00 88.69 283 THR A C 1
ATOM 2079 O O . THR A 1 283 ? -3.623 -5.301 -11.186 1.00 88.69 283 THR A O 1
ATOM 2082 N N . ALA A 1 284 ? -3.970 -6.085 -9.108 1.00 85.75 284 ALA A N 1
ATOM 2083 C CA . ALA A 1 284 ? -2.959 -5.252 -8.462 1.00 85.75 284 ALA A CA 1
ATOM 2084 C C . ALA A 1 284 ? -1.543 -5.600 -8.946 1.00 85.75 284 ALA A C 1
ATOM 2086 O O . ALA A 1 284 ? -0.773 -4.702 -9.285 1.00 85.75 284 ALA A O 1
ATOM 2087 N N . THR A 1 285 ? -1.220 -6.891 -9.054 1.00 88.88 285 THR A N 1
ATOM 2088 C CA . THR A 1 285 ? 0.058 -7.375 -9.581 1.00 88.88 285 THR A CA 1
ATOM 2089 C C . THR A 1 285 ? 0.259 -6.917 -11.025 1.00 88.88 285 THR A C 1
ATOM 2091 O O . THR A 1 285 ? 1.261 -6.265 -11.309 1.00 88.88 285 THR A O 1
ATOM 2094 N N . CYS A 1 286 ? -0.704 -7.151 -11.924 1.00 89.75 286 CYS A N 1
ATOM 2095 C CA . CYS A 1 286 ? -0.629 -6.686 -13.312 1.00 89.75 286 CYS A CA 1
ATOM 2096 C C . CYS A 1 286 ? -0.460 -5.163 -13.407 1.00 89.75 286 CYS A C 1
ATOM 2098 O O . CYS A 1 286 ? 0.341 -4.690 -14.209 1.00 89.75 286 CYS A O 1
ATOM 2100 N N . SER A 1 287 ? -1.165 -4.396 -12.569 1.00 88.25 287 SER A N 1
ATOM 2101 C CA . SER A 1 287 ? -1.049 -2.930 -12.542 1.00 88.25 287 SER A CA 1
ATOM 2102 C C . SER A 1 287 ? 0.352 -2.473 -12.135 1.00 88.25 287 SER A C 1
ATOM 2104 O O . SER A 1 287 ? 0.896 -1.550 -12.739 1.00 88.25 287 SER A O 1
ATOM 2106 N N . ILE A 1 288 ? 0.953 -3.127 -11.137 1.00 85.62 288 ILE A N 1
ATOM 2107 C CA . ILE A 1 288 ? 2.314 -2.821 -10.692 1.00 85.62 288 ILE A CA 1
ATOM 2108 C C . ILE A 1 288 ? 3.338 -3.189 -11.769 1.00 85.62 288 ILE A C 1
ATOM 2110 O O . ILE A 1 288 ? 4.179 -2.359 -12.099 1.00 85.62 288 ILE A O 1
ATOM 2114 N N . PHE A 1 289 ? 3.256 -4.384 -12.361 1.00 87.81 289 PHE A N 1
ATOM 2115 C CA . PHE A 1 289 ? 4.183 -4.783 -13.426 1.00 87.81 289 PHE A CA 1
ATOM 2116 C C . PHE A 1 289 ? 4.054 -3.891 -14.666 1.00 87.81 289 PHE A C 1
ATOM 2118 O O . PHE A 1 289 ? 5.068 -3.494 -15.235 1.00 87.81 289 PHE A O 1
ATOM 2125 N N . ALA A 1 290 ? 2.835 -3.493 -15.045 1.00 89.38 290 ALA A N 1
ATOM 2126 C CA . ALA A 1 290 ? 2.627 -2.520 -16.114 1.00 89.38 290 ALA A CA 1
ATOM 2127 C C . ALA A 1 290 ? 3.285 -1.168 -15.789 1.00 89.38 290 ALA A C 1
ATOM 2129 O O . ALA A 1 290 ? 3.882 -0.548 -16.667 1.00 89.38 290 ALA A O 1
ATOM 2130 N N . LEU A 1 291 ? 3.214 -0.722 -14.528 1.00 87.69 291 LEU A N 1
ATOM 2131 C CA . LEU A 1 291 ? 3.867 0.506 -14.076 1.00 87.69 291 LEU A CA 1
ATOM 2132 C C . LEU A 1 291 ? 5.393 0.384 -14.122 1.00 87.69 291 LEU A C 1
ATOM 2134 O O . LEU A 1 291 ? 6.035 1.301 -14.620 1.00 87.69 291 LEU A O 1
ATOM 2138 N N . VAL A 1 292 ? 5.967 -0.732 -13.664 1.00 85.81 292 VAL A N 1
ATOM 2139 C CA . VAL A 1 292 ? 7.420 -0.986 -13.709 1.00 85.81 292 VAL A CA 1
ATOM 2140 C C . VAL A 1 292 ? 7.930 -0.985 -15.152 1.00 85.81 292 VAL A C 1
ATOM 2142 O O . VAL A 1 292 ? 8.910 -0.306 -15.452 1.00 85.81 292 VAL A O 1
ATOM 2145 N N . ILE A 1 293 ? 7.240 -1.680 -16.061 1.00 88.00 293 ILE A N 1
ATOM 2146 C CA . ILE A 1 293 ? 7.601 -1.710 -17.485 1.00 88.00 293 ILE A CA 1
ATOM 2147 C C . ILE A 1 293 ? 7.479 -0.308 -18.092 1.00 88.00 293 ILE A C 1
ATOM 2149 O O . ILE A 1 293 ? 8.421 0.167 -18.722 1.00 88.00 293 ILE A O 1
ATOM 2153 N N . GLY A 1 294 ? 6.357 0.384 -17.871 1.00 89.44 294 GLY A N 1
ATOM 2154 C CA . GLY A 1 294 ? 6.132 1.726 -18.411 1.00 89.44 294 GLY A CA 1
ATOM 2155 C C . GLY A 1 294 ? 7.142 2.754 -17.902 1.00 89.44 294 GLY A C 1
ATOM 2156 O O . GLY A 1 294 ? 7.696 3.512 -18.696 1.00 89.44 294 GLY A O 1
ATOM 2157 N N . ALA A 1 295 ? 7.430 2.752 -16.599 1.00 87.75 295 ALA A N 1
ATOM 2158 C CA . ALA A 1 295 ? 8.445 3.609 -15.993 1.00 87.75 295 ALA A CA 1
ATOM 2159 C C . ALA A 1 295 ? 9.850 3.302 -16.521 1.00 87.75 295 ALA A C 1
ATOM 2161 O O . ALA A 1 295 ? 10.619 4.221 -16.792 1.00 87.75 295 ALA A O 1
ATOM 2162 N N . GLY A 1 296 ? 10.180 2.024 -16.711 1.00 86.69 296 GLY A N 1
ATOM 2163 C CA . GLY A 1 296 ? 11.461 1.621 -17.275 1.00 86.69 296 GLY A CA 1
ATOM 2164 C C . GLY A 1 296 ? 11.638 2.056 -18.731 1.00 86.69 296 GLY A C 1
ATOM 2165 O O . GLY A 1 296 ? 12.681 2.605 -19.073 1.00 86.69 296 GLY A O 1
ATOM 2166 N N . LEU A 1 297 ? 10.602 1.921 -19.567 1.00 88.50 297 LEU A N 1
ATOM 2167 C CA . LEU A 1 297 ? 10.615 2.442 -20.941 1.00 88.50 297 LEU A CA 1
ATOM 2168 C C . LEU A 1 297 ? 10.759 3.965 -20.977 1.00 88.50 297 LEU A C 1
ATOM 2170 O O . LEU A 1 297 ? 11.503 4.494 -21.798 1.00 88.50 297 LEU A O 1
ATOM 2174 N N . PHE A 1 298 ? 10.081 4.668 -20.069 1.00 89.69 298 PHE A N 1
ATOM 2175 C CA . PHE A 1 298 ? 10.232 6.112 -19.917 1.00 89.69 298 PHE A CA 1
ATOM 2176 C C . PHE A 1 298 ? 11.663 6.500 -19.529 1.00 89.69 298 PHE A C 1
ATOM 2178 O O . PHE A 1 298 ? 12.238 7.398 -20.136 1.00 89.69 298 PHE A O 1
ATOM 2185 N N . SER A 1 299 ? 12.261 5.785 -18.572 1.00 87.44 299 SER A N 1
ATOM 2186 C CA . SER A 1 299 ? 13.649 6.004 -18.160 1.00 87.44 299 SER A CA 1
ATOM 2187 C C . SER A 1 299 ? 14.628 5.767 -19.310 1.00 87.44 299 SER A C 1
ATOM 2189 O O . SER A 1 299 ? 15.499 6.598 -19.528 1.00 87.44 299 SER A O 1
ATOM 2191 N N . LEU A 1 300 ? 14.467 4.674 -20.062 1.00 84.81 300 LEU A N 1
ATOM 2192 C CA . LEU A 1 300 ? 15.313 4.355 -21.217 1.00 84.81 300 LEU A CA 1
ATOM 2193 C C . LEU A 1 300 ? 15.173 5.368 -22.353 1.00 84.81 300 LEU A C 1
ATOM 2195 O O . LEU A 1 300 ? 16.126 5.594 -23.089 1.00 84.81 300 LEU A O 1
ATOM 2199 N N . GLY A 1 301 ? 13.985 5.949 -22.523 1.00 84.06 301 GLY A N 1
ATOM 2200 C CA . GLY A 1 301 ? 13.741 6.981 -23.524 1.00 84.06 301 GLY A CA 1
ATOM 2201 C C . GLY A 1 301 ? 14.390 8.327 -23.195 1.00 84.06 301 GLY A C 1
ATOM 2202 O O . GLY A 1 301 ? 14.645 9.106 -24.107 1.00 84.06 301 GLY A O 1
ATOM 2203 N N . LEU A 1 302 ? 14.658 8.601 -21.915 1.00 81.81 302 LEU A N 1
ATOM 2204 C CA . LEU A 1 302 ? 15.307 9.834 -21.455 1.00 81.81 302 LEU A CA 1
ATOM 2205 C C . LEU A 1 302 ? 16.841 9.739 -21.375 1.00 81.81 302 LEU A C 1
ATOM 2207 O O . LEU A 1 302 ? 17.485 10.765 -21.160 1.00 81.81 302 LEU A O 1
ATOM 2211 N N . THR A 1 303 ? 17.407 8.538 -21.520 1.00 73.12 303 THR A N 1
ATOM 2212 C CA . THR A 1 303 ? 18.855 8.256 -21.488 1.00 73.12 303 THR A CA 1
ATOM 2213 C C . THR A 1 303 ? 19.402 7.893 -22.861 1.00 73.12 303 THR A C 1
ATOM 2215 O O . THR A 1 303 ? 20.440 8.469 -23.235 1.00 73.12 303 THR A O 1
#

Foldseek 3Di:
DVVLVVLVVVLVVQLVVCVVVVNQNLVSLQVSLLVLCVVVDPPVVSVVCLVPVLCVLVPDPLLLLQLLLQLLLLLLLLLPLLLLQLQLQCLVQVQFLLSLLLSLLRSLLLSLLRNQALVSSLVSSCVRRVVVQVVQPADPCSSNVSSNQSSVLSQQAPPHSVLSLVCVVVVNDSLVSNVVSHVVSVVSSVVSSVVSRVVCVVPVNRGPNPDPDDNQDPVNSVVSVVSSVLSVVLSCQLSVCCNVVVDPSSVSSNVSSVSSNVSQVPRPPSPVSSVVSVVSSVVSSVSVSSNSSSNVSSVVSSD

Nearest PDB structures (foldseek):
  7qha-assembly1_B  TM=8.164E-01  e=4.535E-10  Photobacterium profundum SS9
  8y4x-assembly1_A  TM=7.881E-01  e=3.643E-09  Fusobacterium nucleatum
  8thi-assembly1_A  TM=7.633E-01  e=5.815E-09  Haemophilus influenzae Rd KW20
  8w6t-assembly1_B  TM=6.227E-01  e=1.764E-02  Homo sapiens
  6ol0-assembly2_B  TM=4.839E-01  e=8.508E-02  Vibrio cholerae O1 biovar El Tor str. N16961

pLDDT: mean 87.72, std 6.76, range [52.91, 96.0]

Radius of gyration: 21.68 Å; Cα contacts (8 Å, |Δi|>4): 457; chains: 1; bounding box: 47×45×64 Å

Secondary structure (DSSP, 8-state):
-HHHHHHHHHHHHHHHHHHHTT--HHHHHHHHHHHHHHHHS-HHHHHHHHHHHHHHHHS-GGGGHHHHHHHHHHHHHHHTHHHHHHHHHHHHHTTSTTHHHHHHHHHHHHHHHHH--HHHHHHHHHHHHHHHHHHTT--HHHHHHHHHHHHHHHHHSSS-HHHHHHHHHHT--HHHHHHHHHHHHHHHHHHHHHHHHHHHHH-GGGS----SPPPPPHHHHHHHHHTTHHHHHHHHHHHHHHHTTSS-HHHHHHHHHHHHHHHHHHSTT-TTHHHHHHHHHHHHHHHHHHHHHHHHHHHHHH-